Protein AF-A0A0W4ZAH6-F1 (afdb_monomer_lite)

Radius of gyration: 25.38 Å; chains: 1; bounding box: 55×42×72 Å

pLDDT: mean 79.63, std 16.75, range [23.64, 95.44]

Secondary structure (DSSP, 8-state):
-------------S------HHHHHHHHHGGGGGSHHHHHHHHHHHHHHHHHHHTTTTS-HHHHHHH-S-HHHHHGGGTTHHHHHHHHHHHHHHHHHHHHTT--HHHHHHHHHHHHHHTTSS-HHHHHHHHHHHHHHHHHHHHHHHHHHHHHHHGGGGTTT-HHHHHHHHHHHHTTT-HHHHHHHH-HHHHHHHHHHHHHHHHHHHHHHHHT--GGGHHHHHHHHHHHGGGSTT-THHHHHHHHHTTT-----TTTT--TTSPPPPHHHHTTHHHHHHHHHHTT---S---SSS---TTT-HHHHHHHHHHHT---S-HHHHHHHHHHGGGGGTTS--

Organism: Pneumocystis carinii (strain B80) (NCBI:txid1408658)

InterPro domains:
  IPR003330 Major surface glycoprotein MSG [PF02349] (103-175)
  IPR003330 Major surface glycoprotein MSG [PF02349] (214-334)

Structure (mmCIF, N/CA/C/O backbone):
data_AF-A0A0W4ZAH6-F1
#
_entry.id   AF-A0A0W4ZAH6-F1
#
loop_
_atom_site.group_PDB
_atom_site.id
_atom_site.type_symbol
_atom_site.label_atom_id
_atom_site.label_alt_id
_atom_site.label_comp_id
_atom_site.label_asym_id
_atom_site.label_entity_id
_atom_site.label_seq_id
_atom_site.pdbx_PDB_ins_code
_atom_site.Cartn_x
_atom_site.Cartn_y
_atom_site.Cartn_z
_atom_site.occupancy
_atom_site.B_iso_or_equiv
_atom_site.auth_seq_id
_atom_site.auth_comp_id
_atom_site.auth_asym_id
_atom_site.auth_atom_id
_atom_site.pdbx_PDB_model_num
ATOM 1 N N . MET A 1 1 ? -14.542 -14.928 9.680 1.00 29.22 1 MET A N 1
ATOM 2 C CA . MET A 1 1 ? -13.560 -14.840 10.783 1.00 29.22 1 MET A CA 1
ATOM 3 C C . MET A 1 1 ? -12.169 -14.980 10.184 1.00 29.22 1 MET A C 1
ATOM 5 O O . MET A 1 1 ? -11.735 -16.092 9.907 1.00 29.22 1 MET A O 1
ATOM 9 N N . ALA A 1 2 ? -11.531 -13.854 9.865 1.00 27.91 2 ALA A N 1
ATOM 10 C CA . ALA A 1 2 ? -10.177 -13.834 9.324 1.00 27.91 2 ALA A CA 1
ATOM 11 C C . ALA A 1 2 ? -9.187 -14.110 10.466 1.00 27.91 2 ALA A C 1
ATOM 13 O O . ALA A 1 2 ? -9.226 -13.439 11.494 1.00 27.91 2 ALA A O 1
ATOM 14 N N . ARG A 1 3 ? -8.342 -15.135 10.319 1.00 23.64 3 ARG A N 1
ATOM 15 C CA . ARG A 1 3 ? -7.256 -15.414 11.267 1.00 23.64 3 ARG A CA 1
ATOM 16 C C . ARG A 1 3 ? -6.177 -14.337 11.103 1.00 23.64 3 ARG A C 1
ATOM 18 O O . ARG A 1 3 ? -5.647 -14.228 9.998 1.00 23.64 3 ARG A O 1
ATOM 25 N N . PRO A 1 4 ? -5.795 -13.592 12.152 1.00 31.53 4 PRO A N 1
ATOM 26 C CA . PRO A 1 4 ? -4.637 -12.718 12.071 1.00 31.53 4 PRO A CA 1
ATOM 27 C C . PRO A 1 4 ? -3.375 -13.589 12.004 1.00 31.53 4 PRO A C 1
ATOM 29 O O . PRO A 1 4 ? -3.070 -14.365 12.912 1.00 31.53 4 PRO A O 1
ATOM 32 N N . VAL A 1 5 ? -2.665 -13.507 10.881 1.00 27.81 5 VAL A N 1
ATOM 33 C CA . VAL A 1 5 ? -1.381 -14.181 10.674 1.00 27.81 5 VAL A CA 1
ATOM 34 C C . VAL A 1 5 ? -0.330 -13.469 11.528 1.00 27.81 5 VAL A C 1
ATOM 36 O O . VAL A 1 5 ? -0.070 -12.283 11.334 1.00 27.81 5 VAL A O 1
ATOM 39 N N . LYS A 1 6 ? 0.286 -14.188 12.478 1.00 30.53 6 LYS A N 1
ATOM 40 C CA . LYS A 1 6 ? 1.447 -13.711 13.251 1.00 30.53 6 LYS A CA 1
ATOM 41 C C . LYS A 1 6 ? 2.581 -13.345 12.282 1.00 30.53 6 LYS A C 1
ATOM 43 O O . LYS A 1 6 ? 3.250 -14.232 11.760 1.00 30.53 6 LYS A O 1
ATOM 48 N N . ARG A 1 7 ? 2.828 -12.050 12.077 1.00 32.66 7 ARG A N 1
ATOM 49 C CA . ARG A 1 7 ? 4.065 -11.535 11.473 1.00 32.66 7 ARG A CA 1
ATOM 50 C C . ARG A 1 7 ? 4.945 -10.978 12.588 1.00 32.66 7 ARG A C 1
ATOM 52 O O . ARG A 1 7 ? 4.535 -10.077 13.313 1.00 32.66 7 ARG A O 1
ATOM 59 N N . GLN A 1 8 ? 6.130 -11.562 12.762 1.00 26.47 8 GLN A N 1
ATOM 60 C CA . GLN A 1 8 ? 7.136 -11.076 13.707 1.00 26.47 8 GLN A CA 1
ATOM 61 C C . GLN A 1 8 ? 7.542 -9.645 13.338 1.00 26.47 8 GLN A C 1
ATOM 63 O O . GLN A 1 8 ? 8.015 -9.390 12.233 1.00 26.47 8 GLN A O 1
ATOM 68 N N . ALA A 1 9 ? 7.368 -8.720 14.280 1.00 30.14 9 ALA A N 1
ATOM 69 C CA . ALA A 1 9 ? 7.901 -7.373 14.186 1.00 30.14 9 ALA A CA 1
ATOM 70 C C . ALA A 1 9 ? 9.428 -7.421 14.357 1.00 30.14 9 ALA A C 1
ATOM 72 O O . ALA A 1 9 ? 9.926 -7.725 15.440 1.00 30.14 9 ALA A O 1
ATOM 73 N N . GLN A 1 10 ? 10.178 -7.117 13.297 1.00 28.94 10 GLN A N 1
ATOM 74 C CA . GLN A 1 10 ? 11.559 -6.655 13.430 1.00 28.94 10 GLN A CA 1
ATOM 75 C C . GLN A 1 10 ? 11.540 -5.128 13.477 1.00 28.94 10 GLN A C 1
ATOM 77 O O . GLN A 1 10 ? 10.994 -4.473 12.592 1.00 28.94 10 GLN A O 1
ATOM 82 N N . GLY A 1 11 ? 12.073 -4.588 14.572 1.00 34.16 11 GLY A N 1
ATOM 83 C CA . GLY A 1 11 ? 12.015 -3.173 14.904 1.00 34.16 11 GLY A CA 1
ATOM 84 C C . GLY A 1 11 ? 12.824 -2.279 13.967 1.00 34.16 11 GLY A C 1
ATOM 85 O O . GLY A 1 11 ? 13.942 -2.600 13.571 1.00 34.16 11 GLY A O 1
ATOM 86 N N . ALA A 1 12 ? 12.266 -1.101 13.712 1.00 28.19 12 ALA A N 1
ATOM 87 C CA . ALA A 1 12 ? 12.995 0.110 13.380 1.00 28.19 12 ALA A CA 1
ATOM 88 C C . ALA A 1 12 ? 12.290 1.259 14.111 1.00 28.19 12 ALA A C 1
ATOM 90 O O . ALA A 1 12 ? 11.087 1.453 13.959 1.00 28.19 12 ALA A O 1
ATOM 91 N N . GLY A 1 13 ? 13.033 1.941 14.981 1.00 31.58 13 GLY A N 1
ATOM 92 C CA . GLY A 1 13 ? 12.536 3.035 15.804 1.00 31.58 13 GLY A CA 1
ATOM 93 C C . GLY A 1 13 ? 12.169 4.260 14.970 1.00 31.58 13 GLY A C 1
ATOM 94 O O . GLY A 1 13 ? 13.020 4.856 14.318 1.00 31.58 13 GLY A O 1
ATOM 95 N N . GLY A 1 14 ? 10.903 4.633 15.066 1.00 25.45 14 GLY A N 1
ATOM 96 C CA . GLY A 1 14 ? 10.307 5.929 14.765 1.00 25.45 14 GLY A CA 1
ATOM 97 C C . GLY A 1 14 ? 9.015 5.947 15.577 1.00 25.45 14 GLY A C 1
ATOM 98 O O . GLY A 1 14 ? 8.317 4.938 15.572 1.00 25.45 14 GLY A O 1
ATOM 99 N N . ALA A 1 15 ? 8.791 6.988 16.382 1.00 33.91 15 ALA A N 1
ATOM 100 C CA . ALA A 1 15 ? 7.777 7.039 17.439 1.00 33.91 15 ALA A CA 1
ATOM 101 C C . ALA A 1 15 ? 6.441 6.396 17.020 1.00 33.91 15 ALA A C 1
ATOM 103 O O . ALA A 1 15 ? 5.678 6.973 16.248 1.00 33.91 15 ALA A O 1
ATOM 104 N N . ALA A 1 16 ? 6.176 5.184 17.517 1.00 38.09 16 ALA A N 1
ATOM 105 C CA . ALA A 1 16 ? 4.846 4.611 17.448 1.00 38.09 16 ALA A CA 1
ATOM 106 C C . ALA A 1 16 ? 3.961 5.488 18.336 1.00 38.09 16 ALA A C 1
ATOM 108 O O . ALA A 1 16 ? 4.265 5.642 19.520 1.00 38.09 16 ALA A O 1
ATOM 109 N N . ASP A 1 17 ? 2.902 6.075 17.779 1.00 51.34 17 ASP A N 1
ATOM 110 C CA . ASP A 1 17 ? 1.774 6.496 18.609 1.00 51.34 17 ASP A CA 1
ATOM 111 C C . ASP A 1 17 ? 1.308 5.243 19.344 1.00 51.34 17 ASP A C 1
ATOM 113 O O . ASP A 1 17 ? 0.772 4.311 18.742 1.00 51.34 17 ASP A O 1
ATOM 117 N N . ASP A 1 18 ? 1.638 5.171 20.626 1.00 67.75 18 ASP A N 1
ATOM 118 C CA . ASP A 1 18 ? 1.451 3.983 21.439 1.00 67.75 18 ASP A CA 1
ATOM 119 C C . ASP A 1 18 ? -0.043 3.629 21.471 1.00 67.75 18 ASP A C 1
ATOM 121 O O . ASP A 1 18 ? -0.881 4.470 21.801 1.00 67.75 18 ASP A O 1
ATOM 125 N N . ILE A 1 19 ? -0.404 2.386 21.132 1.00 80.38 19 ILE A N 1
ATOM 126 C CA . ILE A 1 19 ? -1.786 1.910 21.277 1.00 80.38 19 ILE A CA 1
ATOM 127 C C . ILE A 1 19 ? -2.182 2.052 22.755 1.00 80.38 19 ILE A C 1
ATOM 129 O O . ILE A 1 19 ? -1.641 1.341 23.615 1.00 80.38 19 ILE A O 1
ATOM 133 N N . LYS A 1 20 ? -3.106 2.974 23.037 1.00 87.75 20 LYS A N 1
ATOM 134 C CA . LYS A 1 20 ? -3.614 3.293 24.374 1.00 87.75 20 LYS A CA 1
ATOM 135 C C . LYS A 1 20 ? -4.618 2.246 24.868 1.00 87.75 20 LYS A C 1
ATOM 137 O O . LYS A 1 20 ? -5.143 1.454 24.083 1.00 87.75 20 LYS A O 1
ATOM 142 N N . GLU A 1 21 ? -4.887 2.238 26.176 1.00 89.50 21 GLU A N 1
ATOM 143 C CA . GLU A 1 21 ? -5.895 1.342 26.768 1.00 89.50 21 GLU A CA 1
ATOM 144 C C . GLU A 1 21 ? -7.286 1.638 26.187 1.00 89.50 21 GLU A C 1
ATOM 146 O O . GLU A 1 21 ? -8.038 0.720 25.866 1.00 89.50 21 GLU A O 1
ATOM 151 N N . GLU A 1 22 ? -7.580 2.917 25.964 1.00 90.50 22 GLU A N 1
ATOM 152 C CA . GLU A 1 22 ? -8.827 3.425 25.399 1.00 90.50 22 GLU A CA 1
ATOM 153 C C . GLU A 1 22 ? -9.111 2.870 23.999 1.00 90.50 22 GLU A C 1
ATOM 155 O O . GLU A 1 22 ? -10.248 2.504 23.719 1.00 90.50 22 GLU A O 1
ATOM 160 N N . HIS A 1 23 ? -8.091 2.729 23.143 1.00 91.81 23 HIS A N 1
ATOM 161 C CA . HIS A 1 23 ? -8.261 2.148 21.806 1.00 91.81 23 HIS A CA 1
ATOM 162 C C . HIS A 1 23 ? -8.657 0.670 21.878 1.00 91.81 23 HIS A C 1
ATOM 164 O O . HIS A 1 23 ? -9.510 0.204 21.130 1.00 91.81 23 HIS A O 1
ATOM 170 N N . LEU A 1 24 ? -8.044 -0.082 22.796 1.00 91.94 24 LEU A N 1
ATOM 171 C CA . LEU A 1 24 ? -8.379 -1.491 22.994 1.00 91.94 24 LEU A CA 1
ATOM 172 C C . LEU A 1 24 ? -9.780 -1.646 23.588 1.00 91.94 24 LEU A C 1
ATOM 174 O O . LEU A 1 24 ? -10.510 -2.554 23.200 1.00 91.94 24 LEU A O 1
ATOM 178 N N . LEU A 1 25 ? -10.159 -0.765 24.516 1.00 93.06 25 LEU A N 1
ATOM 179 C CA . LEU A 1 25 ? -11.507 -0.740 25.071 1.00 93.06 25 LEU A CA 1
ATOM 180 C C . LEU A 1 25 ? -12.536 -0.414 23.986 1.00 93.06 25 LEU A C 1
ATOM 182 O O . LEU A 1 25 ? -13.484 -1.180 23.847 1.00 93.06 25 LEU A O 1
ATOM 186 N N . ALA A 1 26 ? -12.320 0.629 23.178 1.00 93.62 26 ALA A N 1
ATOM 187 C CA . ALA A 1 26 ? -13.181 0.975 22.044 1.00 93.62 26 ALA A CA 1
ATOM 188 C C . ALA A 1 26 ? -13.347 -0.201 21.070 1.0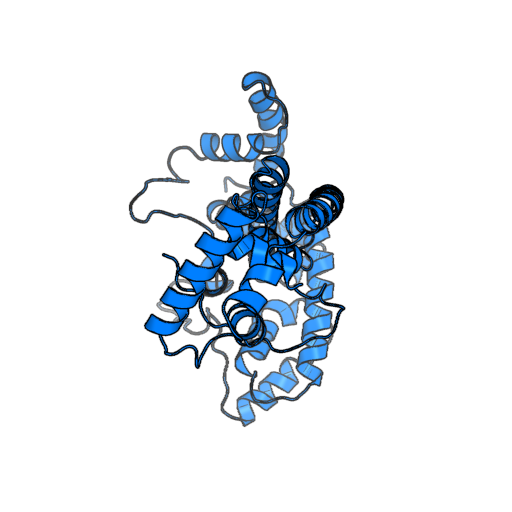0 93.62 26 ALA A C 1
ATOM 190 O O . ALA A 1 26 ? -14.466 -0.527 20.689 1.00 93.62 26 ALA A O 1
ATOM 191 N N . PHE A 1 27 ? -12.264 -0.915 20.759 1.00 93.75 27 PHE A N 1
ATOM 192 C CA . PHE A 1 27 ? -12.318 -2.106 19.912 1.00 93.75 27 PHE A CA 1
ATOM 193 C C . PHE A 1 27 ? -13.164 -3.244 20.510 1.00 93.75 27 PHE A C 1
ATOM 195 O O . PHE A 1 27 ? -13.904 -3.921 19.796 1.00 93.75 27 PHE A O 1
ATOM 202 N N . ILE A 1 28 ? -13.056 -3.472 21.823 1.00 92.69 28 ILE A N 1
ATOM 203 C CA . ILE A 1 28 ? -13.762 -4.558 22.519 1.00 92.69 28 ILE A CA 1
ATOM 204 C C . ILE A 1 28 ? -15.248 -4.243 22.670 1.00 92.69 28 ILE A C 1
ATOM 206 O O . ILE A 1 28 ? -16.084 -5.092 22.365 1.00 92.69 28 ILE A O 1
ATOM 210 N N . VAL A 1 29 ? -15.578 -3.049 23.175 1.00 94.81 29 VAL A N 1
ATOM 211 C CA . VAL A 1 29 ? -16.966 -2.686 23.493 1.00 94.81 29 VAL A CA 1
ATOM 212 C C . VAL A 1 29 ? -17.688 -2.006 22.331 1.00 94.81 29 VAL A C 1
ATOM 214 O O . VAL A 1 29 ? -18.906 -1.857 22.398 1.00 94.81 29 VAL A O 1
ATOM 217 N N . LYS A 1 30 ? -16.976 -1.651 21.253 1.00 93.81 30 LYS A N 1
ATOM 218 C CA . LYS A 1 30 ? -17.531 -1.094 20.010 1.00 93.81 30 LYS A CA 1
ATOM 219 C C . LYS A 1 30 ? -18.417 0.114 20.297 1.00 93.81 30 LYS A C 1
ATOM 221 O O . LYS A 1 30 ? -18.052 0.921 21.140 1.00 93.81 30 LYS A O 1
ATOM 226 N N . ASP A 1 31 ? -19.597 0.198 19.685 1.00 91.81 31 ASP A N 1
ATOM 227 C CA . ASP A 1 31 ? -20.643 1.203 19.916 1.00 91.81 31 ASP A CA 1
ATOM 228 C C . ASP A 1 31 ? -21.161 1.281 21.371 1.00 91.81 31 ASP A C 1
ATOM 230 O O . ASP A 1 31 ? -21.817 2.254 21.745 1.00 91.81 31 ASP A O 1
ATOM 234 N N . LYS A 1 32 ? -20.860 0.298 22.234 1.00 95.19 32 LYS A N 1
ATOM 235 C CA . LYS A 1 32 ? -21.313 0.267 23.640 1.00 95.19 32 LYS A CA 1
ATOM 236 C C . LYS A 1 32 ? -20.455 1.086 24.599 1.00 95.19 32 LYS A C 1
ATOM 238 O O . LYS A 1 32 ? -20.835 1.232 25.760 1.00 95.19 32 LYS A O 1
ATOM 243 N N . TYR A 1 33 ? -19.336 1.655 24.149 1.00 91.88 33 TYR A N 1
ATOM 244 C CA . TYR A 1 33 ? -18.473 2.520 24.972 1.00 91.88 33 TYR A CA 1
ATOM 245 C C . TYR A 1 33 ? -19.204 3.748 25.550 1.00 91.88 33 TYR A C 1
ATOM 247 O O . TYR A 1 33 ? -18.829 4.249 26.612 1.00 91.88 33 TYR A O 1
ATOM 255 N N . SER A 1 34 ? -20.253 4.221 24.868 1.00 90.06 34 SER A N 1
ATOM 256 C CA . SER A 1 34 ? -21.021 5.413 25.240 1.00 90.06 34 SER A CA 1
ATOM 257 C C . SER A 1 34 ? -21.953 5.191 26.440 1.00 90.06 34 SER A C 1
ATOM 259 O O . SER A 1 34 ? -22.380 6.159 27.077 1.00 90.06 34 SER A O 1
ATOM 261 N N . ASN A 1 35 ? -22.237 3.931 26.790 1.00 94.44 35 ASN A N 1
ATOM 262 C CA . ASN A 1 35 ? -23.049 3.544 27.938 1.00 94.44 35 ASN A CA 1
ATOM 263 C C . ASN A 1 35 ? -22.223 2.709 28.922 1.00 94.44 35 ASN A C 1
ATOM 265 O O . ASN A 1 35 ? -21.846 1.575 28.641 1.00 94.44 35 ASN A O 1
ATOM 269 N N . GLU A 1 36 ? -21.999 3.244 30.122 1.00 93.88 36 GLU A N 1
ATOM 270 C CA . GLU A 1 36 ? -21.145 2.607 31.128 1.00 93.88 36 GLU A CA 1
ATOM 271 C C . GLU A 1 36 ? -21.616 1.194 31.520 1.00 93.88 36 GLU A C 1
ATOM 273 O O . GLU A 1 36 ? -20.789 0.304 31.711 1.00 93.88 36 GLU A O 1
ATOM 278 N N . GLN A 1 37 ? -22.927 0.954 31.617 1.00 94.69 37 GLN A N 1
ATOM 279 C CA . GLN A 1 37 ? -23.450 -0.370 31.956 1.00 94.69 37 GLN A CA 1
ATOM 280 C C . GLN A 1 37 ? -23.242 -1.365 30.806 1.00 94.69 37 GLN A C 1
ATOM 282 O O . GLN A 1 37 ? -22.779 -2.479 31.042 1.00 94.69 37 GLN A O 1
ATOM 287 N N . GLN A 1 38 ? -23.524 -0.958 29.566 1.00 95.19 38 GLN A N 1
ATOM 288 C CA . GLN A 1 38 ? -23.316 -1.818 28.397 1.00 95.19 38 GLN A CA 1
ATOM 289 C C . GLN A 1 38 ? -21.827 -2.104 28.168 1.00 95.19 38 GLN A C 1
ATOM 291 O O . GLN A 1 38 ? -21.465 -3.243 27.888 1.00 95.19 38 GLN A O 1
ATOM 296 N N . CYS A 1 39 ? -20.957 -1.112 28.379 1.00 95.44 39 CYS A N 1
ATOM 297 C CA . CYS A 1 39 ? -19.508 -1.296 28.379 1.00 95.44 39 CYS A CA 1
ATOM 298 C C . CYS A 1 39 ? -19.077 -2.384 29.374 1.00 95.44 39 CYS A C 1
ATOM 300 O O . CYS A 1 39 ? -18.329 -3.290 29.006 1.00 95.44 39 CYS A O 1
ATOM 302 N N . LYS A 1 40 ? -19.578 -2.345 30.619 1.00 94.81 40 LYS A N 1
ATOM 303 C CA . LYS A 1 40 ? -19.253 -3.352 31.647 1.00 94.81 40 LYS A CA 1
ATOM 304 C C . LYS A 1 40 ? -19.711 -4.748 31.238 1.00 94.81 40 LYS A C 1
ATOM 306 O O . LYS A 1 40 ? -18.966 -5.713 31.408 1.00 94.81 40 LYS A O 1
ATOM 311 N N . GLU A 1 41 ? -20.921 -4.856 30.696 1.00 95.19 41 GLU A N 1
ATOM 312 C CA . GLU A 1 41 ? -21.486 -6.124 30.230 1.00 95.19 41 GLU A CA 1
ATOM 313 C C . GLU A 1 41 ? -20.673 -6.722 29.070 1.00 95.19 41 GLU A C 1
ATOM 315 O O . GLU A 1 41 ? -20.316 -7.900 29.129 1.00 95.19 41 GLU A O 1
ATOM 320 N N . GLU A 1 42 ? -20.319 -5.928 28.055 1.00 95.06 42 GLU A N 1
ATOM 321 C CA . GLU A 1 42 ? -19.519 -6.392 26.912 1.00 95.06 42 GLU A CA 1
ATOM 322 C C . GLU A 1 42 ? -18.074 -6.725 27.300 1.00 95.06 42 GLU A C 1
ATOM 324 O O . GLU A 1 42 ? -17.564 -7.790 26.947 1.00 95.06 42 GLU A O 1
ATOM 329 N N . LEU A 1 43 ? -17.427 -5.885 28.114 1.00 94.44 43 LEU A N 1
ATOM 330 C CA . LEU A 1 43 ? -16.073 -6.156 28.597 1.00 94.44 43 LEU A CA 1
ATOM 331 C C . LEU A 1 43 ? -16.027 -7.434 29.450 1.00 94.44 43 LEU A C 1
ATOM 333 O O . LEU A 1 43 ? -15.082 -8.220 29.351 1.00 94.44 43 LEU A O 1
ATOM 337 N N . LYS A 1 44 ? -17.064 -7.693 30.257 1.00 93.38 44 LYS A N 1
ATOM 338 C CA . LYS A 1 44 ? -17.194 -8.947 31.010 1.00 93.38 44 LYS A CA 1
ATOM 339 C C . LYS A 1 44 ? -17.305 -10.156 30.082 1.00 93.38 44 LYS A C 1
ATOM 341 O O . LYS A 1 44 ? -16.548 -11.110 30.272 1.00 93.38 44 LYS A O 1
ATOM 346 N N . LYS A 1 45 ? -18.194 -10.113 29.081 1.00 93.44 45 LYS A N 1
ATOM 347 C CA . LYS A 1 45 ? -18.354 -11.196 28.091 1.00 93.44 45 LYS A CA 1
ATOM 348 C C . LYS A 1 45 ? -17.036 -11.489 27.379 1.00 93.44 45 LYS A C 1
ATOM 350 O O . LYS A 1 45 ? -16.600 -12.639 27.366 1.00 93.44 45 LYS A O 1
ATOM 355 N N . TYR A 1 46 ? -16.363 -10.449 26.888 1.00 92.38 46 TYR A N 1
ATOM 356 C CA . TYR A 1 46 ? -15.064 -10.569 26.230 1.00 92.38 46 TYR A CA 1
ATOM 357 C C . TYR A 1 46 ? -14.036 -11.283 27.120 1.00 92.38 46 TYR A C 1
ATOM 359 O O . TYR A 1 46 ? -13.387 -12.242 26.700 1.00 92.38 46 TYR A O 1
ATOM 367 N N . CYS A 1 47 ? -13.922 -10.877 28.386 1.00 90.12 47 CYS A N 1
ATOM 368 C CA . CYS A 1 47 ? -12.987 -11.496 29.322 1.00 90.12 47 CYS A CA 1
ATOM 369 C C . CYS A 1 47 ? -13.337 -12.951 29.676 1.00 90.12 47 CYS A C 1
ATOM 371 O O . CYS A 1 47 ? -12.437 -13.759 29.918 1.00 90.12 47 CYS A O 1
ATOM 373 N N . GLU A 1 48 ? -14.620 -13.314 29.723 1.00 89.44 48 GLU A N 1
ATOM 374 C CA . GLU A 1 48 ? -15.057 -14.700 29.929 1.00 89.44 48 GLU A CA 1
ATOM 375 C C . GLU A 1 48 ? -14.750 -15.588 28.718 1.00 89.44 48 GLU A C 1
ATOM 377 O O . GLU A 1 48 ? -14.299 -16.722 28.888 1.00 89.44 48 GLU A O 1
ATOM 382 N N . GLU A 1 49 ? -14.954 -15.084 27.500 1.00 88.38 49 GLU A N 1
ATOM 383 C CA . GLU A 1 49 ? -14.590 -15.783 26.263 1.00 88.38 49 GLU A CA 1
ATOM 384 C C . GLU A 1 49 ? -13.078 -15.986 26.156 1.00 88.38 49 GLU A C 1
ATOM 386 O O . GLU A 1 49 ? -12.617 -17.094 25.878 1.00 88.38 49 GLU A O 1
ATOM 391 N N . LEU A 1 50 ? -12.298 -14.955 26.486 1.00 85.56 50 LEU A N 1
ATOM 392 C CA . LEU A 1 50 ? -10.840 -15.019 26.481 1.00 85.56 50 LEU A CA 1
ATOM 393 C C . LEU A 1 50 ? -10.303 -16.096 27.439 1.00 85.56 50 LEU A C 1
ATOM 395 O O . LEU A 1 50 ? -9.382 -16.839 27.095 1.00 85.56 50 LEU A O 1
ATOM 399 N N . LYS A 1 51 ? -10.915 -16.234 28.623 1.00 82.31 51 LYS A N 1
ATOM 400 C CA . LYS A 1 51 ? -10.580 -17.297 29.588 1.00 82.31 51 LYS A CA 1
ATOM 401 C C . LYS A 1 51 ? -10.884 -18.698 29.048 1.00 82.31 51 LYS A C 1
ATOM 403 O O . LYS A 1 51 ? -10.145 -19.627 29.363 1.00 82.31 51 LYS A O 1
ATOM 408 N N . LYS A 1 52 ? -11.942 -18.864 28.244 1.00 83.19 52 LYS A N 1
ATOM 409 C CA . LYS A 1 52 ? -12.335 -20.165 27.666 1.00 83.19 52 LYS A CA 1
ATOM 410 C C . LYS A 1 52 ? -11.402 -20.629 26.547 1.00 83.19 52 LYS A C 1
ATOM 412 O O . LYS A 1 52 ? -11.234 -21.833 26.387 1.00 83.19 52 LYS A O 1
ATOM 417 N N . ILE A 1 53 ? -10.835 -19.703 25.771 1.00 76.12 53 ILE A N 1
ATOM 418 C CA . ILE A 1 53 ? -10.043 -20.034 24.575 1.00 76.12 53 ILE A CA 1
ATOM 419 C C . ILE A 1 53 ? -8.646 -20.560 24.931 1.00 76.12 53 ILE A C 1
ATOM 421 O O . ILE A 1 53 ? -8.162 -21.447 24.237 1.00 76.12 53 ILE A O 1
ATOM 425 N N . ASP A 1 54 ? -8.010 -20.060 25.997 1.00 60.62 54 ASP A N 1
ATOM 426 C CA . ASP A 1 54 ? -6.628 -20.462 26.323 1.00 60.62 54 ASP A CA 1
ATOM 427 C C . ASP A 1 54 ? -6.248 -20.293 27.808 1.00 60.62 54 ASP A C 1
ATOM 429 O O . ASP A 1 54 ? -5.093 -20.062 28.148 1.00 60.62 54 ASP A O 1
ATOM 433 N N . GLY A 1 55 ? -7.216 -20.232 28.732 1.00 61.22 55 GLY A N 1
ATOM 434 C CA . GLY A 1 55 ? -6.933 -19.839 30.125 1.00 61.22 55 GLY A CA 1
ATOM 435 C C . GLY A 1 55 ? -6.336 -18.425 30.273 1.00 61.22 55 GLY A C 1
ATOM 436 O O . GLY A 1 55 ? -5.994 -18.014 31.381 1.00 61.22 55 GLY A O 1
ATOM 437 N N . GLY A 1 56 ? -6.228 -17.673 29.168 1.00 59.44 56 GLY A N 1
ATOM 438 C CA . GLY A 1 56 ? -5.611 -16.355 29.068 1.00 59.44 56 GLY A CA 1
ATOM 439 C C . GLY A 1 56 ? -4.089 -16.341 28.862 1.00 59.44 56 GLY A C 1
ATOM 440 O O . GLY A 1 56 ? -3.530 -15.249 28.915 1.00 59.44 56 GLY A O 1
ATOM 441 N N . SER A 1 57 ? -3.397 -17.470 28.643 1.00 58.12 57 SER A N 1
ATOM 442 C CA . SER A 1 57 ? -1.920 -17.517 28.650 1.00 58.12 57 SER A CA 1
ATOM 443 C C . SER A 1 57 ? -1.231 -16.867 27.445 1.00 58.12 57 SER A C 1
ATOM 445 O O . SER A 1 57 ? -0.277 -16.115 27.662 1.00 58.12 57 SER A O 1
ATOM 447 N N . ASP A 1 58 ? -1.728 -17.046 26.217 1.00 66.50 58 ASP A N 1
ATOM 448 C CA . ASP A 1 58 ? -1.059 -16.547 24.996 1.00 66.50 58 ASP A CA 1
ATOM 449 C C . ASP A 1 58 ? -1.535 -15.164 24.506 1.00 66.50 58 ASP A C 1
ATOM 451 O O . ASP A 1 58 ? -1.284 -14.757 23.367 1.00 66.50 58 ASP A O 1
ATOM 455 N N . VAL A 1 59 ? -2.213 -14.401 25.366 1.00 69.38 59 VAL A N 1
ATOM 456 C CA . VAL A 1 59 ? -2.755 -13.077 25.021 1.00 69.38 59 VAL A CA 1
ATOM 457 C C . VAL A 1 59 ? -1.754 -11.961 25.353 1.00 69.38 59 VAL A C 1
ATOM 459 O O . VAL A 1 59 ? -1.013 -12.052 26.332 1.00 69.38 59 VAL A O 1
ATOM 462 N N . ASN A 1 60 ? -1.752 -10.890 24.550 1.00 77.62 60 ASN A N 1
ATOM 463 C CA . ASN A 1 60 ? -0.984 -9.662 24.793 1.00 77.62 60 ASN A CA 1
ATOM 464 C C . ASN A 1 60 ? -1.220 -9.117 26.218 1.00 77.62 60 ASN A C 1
ATOM 466 O O . ASN A 1 60 ? -2.363 -9.044 26.673 1.00 77.62 60 ASN A O 1
ATOM 470 N N . ASP A 1 61 ? -0.152 -8.687 26.894 1.00 80.88 61 ASP A N 1
ATOM 471 C CA . ASP A 1 61 ? -0.193 -8.198 28.278 1.00 80.88 61 ASP A CA 1
ATOM 472 C C . ASP A 1 61 ? -1.130 -6.999 28.479 1.00 80.88 61 ASP A C 1
ATOM 474 O O . ASP A 1 61 ? -1.788 -6.916 29.516 1.00 80.88 61 ASP A O 1
ATOM 478 N N . LYS A 1 62 ? -1.280 -6.116 27.477 1.00 82.44 62 LYS A N 1
ATOM 479 C CA . LYS A 1 62 ? -2.259 -5.015 27.525 1.00 82.44 62 LYS A CA 1
ATOM 480 C C . LYS A 1 62 ? -3.692 -5.563 27.621 1.00 82.44 62 LYS A C 1
ATOM 482 O O . LYS A 1 62 ? -4.466 -5.118 28.462 1.00 82.44 62 LYS A O 1
ATOM 487 N N . VAL A 1 63 ? -4.026 -6.595 26.840 1.00 82.50 63 VAL A N 1
ATOM 488 C CA . VAL A 1 63 ? -5.350 -7.250 26.861 1.00 82.50 63 VAL A CA 1
ATOM 489 C C . VAL A 1 63 ? -5.549 -8.073 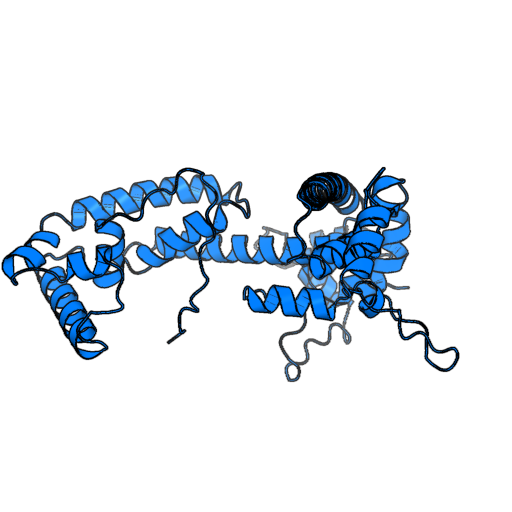28.137 1.00 82.50 63 VAL A C 1
ATOM 491 O O . VAL A 1 63 ? -6.628 -8.042 28.727 1.00 82.50 63 VAL A O 1
ATOM 494 N N . LYS A 1 64 ? -4.508 -8.756 28.632 1.00 80.31 64 LYS A N 1
ATOM 495 C CA . LYS A 1 64 ? -4.556 -9.406 29.954 1.00 80.31 64 LYS A CA 1
ATOM 496 C C . LYS A 1 64 ? -4.830 -8.392 31.061 1.00 80.31 64 LYS A C 1
ATOM 498 O O . LYS A 1 64 ? -5.628 -8.668 31.950 1.00 80.31 64 LYS A O 1
ATOM 503 N N . GLY A 1 65 ? -4.218 -7.211 30.981 1.00 83.12 65 GLY A N 1
ATOM 504 C CA . GLY A 1 65 ? -4.448 -6.099 31.900 1.00 83.12 65 GLY A CA 1
ATOM 505 C C . GLY A 1 65 ? -5.892 -5.592 31.896 1.00 83.12 65 GLY A C 1
ATOM 506 O O . GLY A 1 65 ? -6.395 -5.201 32.946 1.00 83.12 65 GLY A O 1
ATOM 507 N N . LEU A 1 66 ? -6.596 -5.633 30.757 1.00 87.50 66 LEU A N 1
ATOM 508 C CA . LEU A 1 66 ? -8.032 -5.308 30.659 1.00 87.50 66 LEU A CA 1
ATOM 509 C C . LEU A 1 66 ? -8.914 -6.269 31.458 1.00 87.50 66 LEU A C 1
ATOM 511 O O . LEU A 1 66 ? -9.843 -5.832 32.131 1.00 87.50 66 LEU A O 1
ATOM 515 N N . CYS A 1 67 ? -8.581 -7.557 31.421 1.00 85.69 67 CYS A N 1
ATOM 516 C CA . CYS A 1 67 ? -9.333 -8.616 32.092 1.00 85.69 67 CYS A CA 1
ATOM 517 C C . CYS A 1 67 ? -8.784 -9.008 33.474 1.00 85.69 67 CYS A C 1
ATOM 519 O O . CYS A 1 67 ? -9.305 -9.936 34.099 1.00 85.69 67 CYS A O 1
ATOM 521 N N . GLY A 1 68 ? -7.718 -8.349 33.932 1.00 74.69 68 GLY A N 1
ATOM 522 C CA . GLY A 1 68 ? -7.035 -8.639 35.187 1.00 74.69 68 GLY A CA 1
ATOM 523 C C . GLY A 1 68 ? -7.678 -7.948 36.392 1.00 74.69 68 GLY A C 1
ATOM 524 O O . GLY A 1 68 ? -8.071 -6.786 36.324 1.00 74.69 68 GLY A O 1
ATOM 525 N N . GLY A 1 69 ? -7.721 -8.651 37.526 1.00 75.38 69 GLY A N 1
ATOM 526 C CA . GLY A 1 69 ? -8.309 -8.165 38.780 1.00 75.38 69 GLY A CA 1
ATOM 527 C C . GLY A 1 69 ? -9.756 -8.616 39.003 1.00 75.38 69 GLY A C 1
ATOM 528 O O . GLY A 1 69 ? -10.292 -9.426 38.248 1.00 75.38 69 GLY A O 1
ATOM 529 N N . ASP A 1 70 ? -10.368 -8.112 40.076 1.00 81.81 70 ASP A N 1
ATOM 530 C CA . ASP A 1 70 ? -11.767 -8.395 40.418 1.00 81.81 70 ASP A CA 1
ATOM 531 C C . ASP A 1 70 ? -12.734 -7.579 39.546 1.00 81.81 70 ASP A C 1
ATOM 533 O O . ASP A 1 70 ? -12.354 -6.544 38.991 1.00 81.81 70 ASP A O 1
ATOM 537 N N . ASP A 1 71 ? -14.006 -7.995 39.490 1.00 84.44 71 ASP A N 1
ATOM 538 C CA . ASP A 1 71 ? -15.061 -7.354 38.684 1.00 84.44 71 ASP A CA 1
ATOM 539 C C . ASP A 1 71 ? -15.093 -5.825 38.851 1.00 84.44 71 ASP A C 1
ATOM 541 O O . ASP A 1 71 ? -15.197 -5.100 37.868 1.00 84.44 71 ASP A O 1
ATOM 545 N N . LYS A 1 72 ? -14.892 -5.322 40.076 1.00 86.50 72 LYS A N 1
ATOM 546 C CA . LYS A 1 72 ? -14.864 -3.881 40.359 1.00 86.50 72 LYS A CA 1
ATOM 547 C C . LYS A 1 72 ? -13.766 -3.134 39.586 1.00 86.50 72 LYS A C 1
ATOM 549 O O . LYS A 1 72 ? -14.034 -2.072 39.040 1.00 86.50 72 LYS A O 1
ATOM 554 N N . LYS A 1 73 ? -12.549 -3.686 39.518 1.00 86.50 73 LYS A N 1
ATOM 555 C CA . LYS A 1 73 ? -11.415 -3.052 38.819 1.00 86.50 73 LYS A CA 1
ATOM 556 C C . LYS A 1 73 ? -11.598 -3.064 37.306 1.00 86.50 73 LYS A C 1
ATOM 558 O O . LYS A 1 73 ? -11.198 -2.119 36.637 1.00 86.50 73 LYS A O 1
ATOM 563 N N . ARG A 1 74 ? -12.195 -4.132 36.768 1.00 89.69 74 ARG A N 1
ATOM 564 C CA . ARG A 1 74 ? -12.571 -4.196 35.350 1.00 89.69 74 ARG A CA 1
ATOM 565 C C . ARG A 1 74 ? -13.623 -3.134 35.041 1.00 89.69 74 ARG A C 1
ATOM 567 O O . ARG A 1 74 ? -13.480 -2.390 34.080 1.00 89.69 74 ARG A O 1
ATOM 574 N N . ASP A 1 75 ? -14.654 -3.052 35.872 1.00 90.06 75 ASP A N 1
ATOM 575 C CA . ASP A 1 75 ? -15.786 -2.158 35.655 1.00 90.06 75 ASP A CA 1
ATOM 576 C C . ASP A 1 75 ? -15.393 -0.673 35.770 1.00 90.06 75 ASP A C 1
ATOM 578 O O . ASP A 1 75 ? -15.966 0.167 35.076 1.00 90.06 75 ASP A O 1
ATOM 582 N N . GLU A 1 76 ? -14.378 -0.348 36.580 1.00 92.12 76 GLU A N 1
ATOM 583 C CA . GLU A 1 76 ? -13.783 0.995 36.673 1.00 92.12 76 GLU A CA 1
ATOM 584 C C . GLU A 1 76 ? -13.191 1.490 35.337 1.00 92.12 76 GLU A C 1
ATOM 586 O O . GLU A 1 76 ? -13.117 2.700 35.132 1.00 92.12 76 GLU A O 1
ATOM 591 N N . LYS A 1 77 ? -12.842 0.596 34.397 1.00 91.69 77 LYS A N 1
ATOM 592 C CA . LYS A 1 77 ? -12.321 0.965 33.064 1.00 91.69 77 LYS A CA 1
ATOM 593 C C . LYS A 1 77 ? -13.372 1.586 32.148 1.00 91.69 77 LYS A C 1
ATOM 595 O O . LYS A 1 77 ? -13.027 2.329 31.235 1.00 91.69 77 LYS A O 1
ATOM 600 N N . CYS A 1 78 ? -14.648 1.304 32.403 1.00 93.75 78 CYS A N 1
ATOM 601 C CA . CYS A 1 78 ? -15.761 1.914 31.679 1.00 93.75 78 CYS A CA 1
ATOM 602 C C . CYS A 1 78 ? -16.089 3.326 32.191 1.00 93.75 78 CYS A C 1
ATOM 604 O O . CYS A 1 78 ? -16.754 4.096 31.496 1.00 93.75 78 CYS A O 1
ATOM 606 N N . THR A 1 79 ? -15.615 3.698 33.385 1.00 93.44 79 THR A N 1
ATOM 607 C CA . THR A 1 79 ? -15.875 5.013 33.978 1.00 93.44 79 THR A CA 1
ATOM 608 C C . THR A 1 79 ? -15.170 6.106 33.180 1.00 93.44 79 THR A C 1
ATOM 610 O O . THR A 1 79 ? -13.943 6.152 33.100 1.00 93.44 79 THR A O 1
ATOM 613 N N . GLY A 1 80 ? -15.948 7.016 32.590 1.00 91.81 80 GLY A N 1
ATOM 614 C CA . GLY A 1 80 ? -15.414 8.103 31.765 1.00 91.81 80 GLY A CA 1
ATOM 615 C C . GLY A 1 80 ? -14.826 7.649 30.423 1.00 91.81 80 GLY A C 1
ATOM 616 O O . GLY A 1 80 ? -14.220 8.469 29.737 1.00 91.81 80 GLY A O 1
ATOM 617 N N . LEU A 1 81 ? -15.016 6.380 30.032 1.00 93.88 81 LEU A N 1
ATOM 618 C CA . LEU A 1 81 ? -14.516 5.841 28.764 1.00 93.88 81 LEU A CA 1
ATOM 619 C C . LEU A 1 81 ? -15.059 6.627 27.570 1.00 93.88 81 LEU A C 1
ATOM 621 O O . LEU A 1 81 ? -14.290 6.951 26.675 1.00 93.88 81 LEU A O 1
ATOM 625 N N . LYS A 1 82 ? -16.348 6.990 27.607 1.00 93.81 82 LYS A N 1
ATOM 626 C CA . LYS A 1 82 ? -17.002 7.805 26.579 1.00 93.81 82 LYS A CA 1
ATOM 627 C C . LYS A 1 82 ? -16.168 9.032 26.208 1.00 93.81 82 LYS A C 1
ATOM 629 O O . LYS A 1 82 ? -15.649 9.092 25.106 1.00 93.81 82 LYS A O 1
ATOM 634 N N . ALA A 1 83 ? -15.954 9.945 27.154 1.00 94.38 83 ALA A N 1
ATOM 635 C CA . ALA A 1 83 ? -15.239 11.196 26.894 1.00 94.38 83 ALA A CA 1
ATOM 636 C C . ALA A 1 83 ? -13.810 10.975 26.372 1.00 94.38 83 ALA A C 1
ATOM 638 O O . ALA A 1 83 ? -13.303 11.777 25.595 1.00 94.38 83 ALA A O 1
ATOM 639 N N . LYS A 1 84 ? -13.151 9.891 26.798 1.00 93.94 84 LYS A N 1
ATOM 640 C CA . LYS A 1 84 ? -11.810 9.557 26.318 1.00 93.94 84 LYS A CA 1
ATOM 641 C C . LYS A 1 84 ? -11.821 9.032 24.883 1.00 93.94 84 LYS A C 1
ATOM 643 O O . LYS A 1 84 ? -10.985 9.448 24.094 1.00 93.94 84 LYS A O 1
ATOM 648 N N . VAL A 1 85 ? -12.745 8.128 24.557 1.00 92.44 85 VAL A N 1
ATOM 649 C CA . VAL A 1 85 ? -12.878 7.563 23.208 1.00 92.44 85 VAL A CA 1
ATOM 650 C C . VAL A 1 85 ? -13.305 8.644 22.225 1.00 92.44 85 VAL A C 1
ATOM 652 O O . VAL A 1 85 ? -12.675 8.757 21.185 1.00 92.44 85 VAL A O 1
ATOM 655 N N . GLU A 1 86 ? -14.281 9.486 22.579 1.00 92.88 86 GLU A N 1
ATOM 656 C CA . GLU A 1 86 ? -14.692 10.627 21.747 1.00 92.88 86 GLU A CA 1
ATOM 657 C C . GLU A 1 86 ? -13.499 11.564 21.471 1.00 92.88 86 GLU A C 1
ATOM 659 O O . GLU A 1 86 ?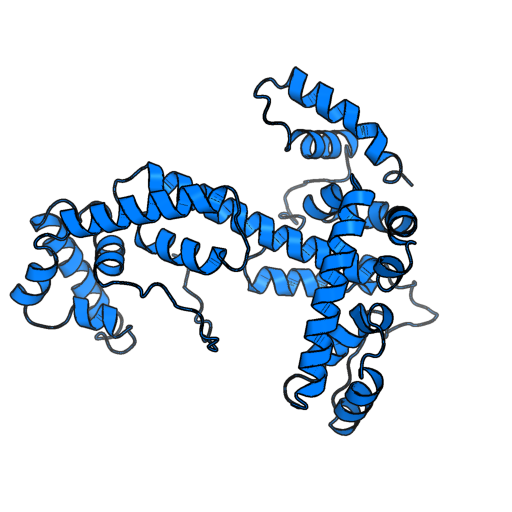 -13.258 11.933 20.329 1.00 92.88 86 GLU A O 1
ATOM 664 N N . ALA A 1 87 ? -12.668 11.857 22.480 1.00 92.81 87 ALA A N 1
ATOM 665 C CA . ALA A 1 87 ? -11.471 12.677 22.287 1.00 92.81 87 ALA A CA 1
ATOM 666 C C . ALA A 1 87 ? -10.400 12.011 21.398 1.00 92.81 87 ALA A C 1
ATOM 668 O O . ALA A 1 87 ? -9.747 12.697 20.614 1.00 92.81 87 ALA A O 1
ATOM 669 N N . GLU A 1 88 ? -10.175 10.697 21.512 1.00 92.06 88 GLU A N 1
ATOM 670 C CA . GLU A 1 88 ? -9.261 9.985 20.602 1.00 92.06 88 GLU A CA 1
ATOM 671 C C . GLU A 1 88 ? -9.809 9.944 19.172 1.00 92.06 88 GLU A C 1
ATOM 673 O O . GLU A 1 88 ? -9.036 10.096 18.230 1.00 92.06 88 GLU A O 1
ATOM 678 N N . ILE A 1 89 ? -11.125 9.781 19.014 1.00 91.12 89 ILE A N 1
ATOM 679 C CA . ILE A 1 89 ? -11.819 9.794 17.724 1.00 91.12 89 ILE A CA 1
ATOM 680 C C . ILE A 1 89 ? -11.673 11.153 17.048 1.00 91.12 89 ILE A C 1
ATOM 682 O O . ILE A 1 89 ? -11.183 11.199 15.926 1.00 91.12 89 ILE A O 1
ATOM 686 N N . ASP A 1 90 ? -11.999 12.247 17.736 1.00 90.81 90 ASP A N 1
ATOM 687 C CA . ASP A 1 90 ? -11.911 13.598 17.173 1.00 90.81 90 ASP A CA 1
ATOM 688 C C . ASP A 1 90 ? -10.473 13.941 16.750 1.00 90.81 90 ASP A C 1
ATOM 690 O O . ASP A 1 90 ? -10.235 14.507 15.680 1.00 90.81 90 ASP A O 1
ATOM 694 N N . ASN A 1 91 ? -9.488 13.566 17.575 1.00 91.31 91 ASN A N 1
ATOM 695 C CA . ASN A 1 91 ? -8.078 13.766 17.244 1.00 91.31 91 ASN A CA 1
ATOM 696 C C . ASN A 1 91 ? -7.659 12.923 16.034 1.00 91.31 91 ASN A C 1
ATOM 698 O O . ASN A 1 91 ? -6.970 13.421 15.145 1.00 91.31 91 ASN A O 1
ATOM 702 N N . PHE A 1 92 ? -8.062 11.652 15.996 1.00 91.06 92 PHE A N 1
ATOM 703 C CA . PHE A 1 92 ? -7.706 10.750 14.908 1.00 91.06 92 PHE A CA 1
ATOM 704 C C . PHE A 1 92 ? -8.381 11.132 13.590 1.00 91.06 92 PHE A C 1
ATOM 706 O O . PHE A 1 92 ? -7.721 11.084 12.558 1.00 91.06 92 PHE A O 1
ATOM 713 N N . ASP A 1 93 ? -9.646 11.550 13.613 1.00 88.81 93 ASP A N 1
ATOM 714 C CA . ASP A 1 93 ? -10.376 12.017 12.432 1.00 88.81 93 ASP A CA 1
ATOM 715 C C . ASP A 1 93 ? -9.686 13.238 11.807 1.00 88.81 93 ASP A C 1
ATOM 717 O O . ASP A 1 93 ? -9.397 13.257 10.610 1.00 88.81 93 ASP A O 1
ATOM 721 N N . ALA A 1 94 ? -9.288 14.209 12.635 1.00 88.56 94 ALA A N 1
ATOM 722 C CA . ALA A 1 94 ? -8.529 15.370 12.179 1.00 88.56 94 ALA A CA 1
ATOM 723 C C . ALA A 1 94 ? -7.157 14.989 11.587 1.00 88.56 94 ALA A C 1
ATOM 725 O O . ALA A 1 94 ? -6.769 15.514 10.540 1.00 88.56 94 ALA A O 1
ATOM 726 N N . GLU A 1 95 ? -6.423 14.066 12.227 1.00 88.75 95 GLU A N 1
ATOM 727 C CA . GLU A 1 95 ? -5.164 13.530 11.687 1.00 88.75 95 GLU A CA 1
ATOM 728 C C . GLU A 1 95 ? -5.386 12.820 10.343 1.00 88.75 95 GLU A C 1
ATOM 730 O O . GLU A 1 95 ? -4.592 12.980 9.414 1.00 88.75 95 GLU A O 1
ATOM 735 N N . LEU A 1 96 ? -6.455 12.030 10.239 1.00 87.25 96 LEU A N 1
ATOM 736 C CA . LEU A 1 96 ? -6.759 11.213 9.074 1.00 87.25 96 LEU A CA 1
ATOM 737 C C . LEU A 1 96 ? -7.178 12.070 7.879 1.00 87.25 96 LEU A C 1
ATOM 739 O O . LEU A 1 96 ? -6.705 11.832 6.770 1.00 87.25 96 LEU A O 1
ATOM 743 N N . GLN A 1 97 ? -7.999 13.099 8.090 1.00 86.00 97 GLN A N 1
ATOM 744 C CA . GLN A 1 97 ? -8.399 14.033 7.035 1.00 86.00 97 GLN A CA 1
ATOM 745 C C . GLN A 1 97 ? -7.207 14.797 6.447 1.00 86.00 97 GLN A C 1
ATOM 747 O O . GLN A 1 97 ? -7.129 14.968 5.227 1.00 86.00 97 GLN A O 1
ATOM 752 N N . ASP A 1 98 ? -6.263 15.228 7.288 1.00 85.94 98 ASP A N 1
ATOM 753 C CA . ASP A 1 98 ? -5.030 15.879 6.831 1.00 85.94 98 ASP A CA 1
ATOM 754 C C . ASP A 1 98 ? -4.126 14.899 6.057 1.00 85.94 98 ASP A C 1
ATOM 756 O O . ASP A 1 98 ? -3.484 15.277 5.072 1.00 85.94 98 ASP A O 1
ATOM 760 N N . GLU A 1 99 ? -4.106 13.621 6.449 1.00 85.12 99 GLU A N 1
ATOM 761 C CA . GLU A 1 99 ? -3.275 12.600 5.808 1.00 85.12 99 GLU A CA 1
ATOM 762 C C . GLU A 1 99 ? -3.865 12.053 4.501 1.00 85.12 99 GLU A C 1
ATOM 764 O O . GLU A 1 99 ? -3.124 11.840 3.544 1.00 85.12 99 GLU A O 1
ATOM 769 N N . LEU A 1 100 ? -5.187 11.896 4.384 1.00 83.50 100 LEU A N 1
ATOM 770 C CA . LEU A 1 100 ? -5.843 11.398 3.165 1.00 83.50 100 LEU A CA 1
ATOM 771 C C . LEU A 1 100 ? -5.504 12.237 1.916 1.00 83.50 100 LEU A C 1
ATOM 773 O O . LEU A 1 100 ? -5.499 11.712 0.804 1.00 83.50 100 LEU A O 1
ATOM 777 N N . GLY A 1 101 ? -5.166 13.521 2.082 1.00 76.50 101 GLY A N 1
ATOM 778 C CA . GLY A 1 101 ? -4.716 14.390 0.989 1.00 76.50 101 GLY A CA 1
ATOM 779 C C . GLY A 1 101 ? -3.251 14.208 0.562 1.00 76.50 101 GLY A C 1
ATOM 780 O O . GLY A 1 101 ? -2.866 14.679 -0.509 1.00 76.50 101 GLY A O 1
ATOM 781 N N . LYS A 1 102 ? -2.421 13.551 1.380 1.00 85.50 102 LYS A N 1
ATOM 782 C CA . LYS A 1 102 ? -0.961 13.423 1.192 1.00 85.50 102 LYS A CA 1
ATOM 783 C C . LYS A 1 102 ? -0.418 12.022 1.490 1.00 85.50 102 LYS A C 1
ATOM 785 O O . LYS A 1 102 ? 0.797 11.869 1.623 1.00 85.50 102 LYS A O 1
ATOM 790 N N . LEU A 1 103 ? -1.318 11.041 1.531 1.00 85.62 103 LEU A N 1
ATOM 791 C CA . LEU A 1 103 ? -1.095 9.686 2.010 1.00 85.62 103 LEU A CA 1
ATOM 792 C C . LEU A 1 103 ? 0.167 9.058 1.418 1.00 85.62 103 LEU A C 1
ATOM 794 O O . LEU A 1 103 ? 0.340 8.981 0.196 1.00 85.62 103 LEU A O 1
ATOM 798 N N . LYS A 1 104 ? 1.029 8.551 2.300 1.00 84.69 104 LYS A N 1
ATOM 799 C CA . LYS A 1 104 ? 2.207 7.764 1.929 1.00 84.69 104 LYS A CA 1
ATOM 800 C C . LYS A 1 104 ? 2.087 6.349 2.464 1.00 84.69 104 LYS A C 1
ATOM 802 O O . LYS A 1 104 ? 1.483 6.086 3.496 1.00 84.69 104 LYS A O 1
ATOM 807 N N . ASP A 1 105 ? 2.749 5.425 1.778 1.00 80.75 105 ASP A N 1
ATOM 808 C CA . ASP A 1 105 ? 2.749 4.014 2.175 1.00 80.75 105 ASP A CA 1
ATOM 809 C C . ASP A 1 105 ? 3.375 3.776 3.563 1.00 80.75 105 ASP A C 1
ATOM 811 O O . ASP A 1 105 ? 2.983 2.855 4.271 1.00 80.75 105 ASP A O 1
ATOM 815 N N . GLU A 1 106 ? 4.323 4.621 3.974 1.00 81.31 106 GLU A N 1
ATOM 816 C CA . GLU A 1 106 ? 4.952 4.555 5.302 1.00 81.31 106 GLU A CA 1
ATOM 817 C C . GLU A 1 106 ? 3.941 4.823 6.428 1.00 81.31 106 GLU A C 1
ATOM 819 O O . GLU A 1 106 ? 4.029 4.224 7.501 1.00 81.31 106 GLU A O 1
ATOM 824 N N . ASP A 1 107 ? 2.951 5.669 6.147 1.00 83.50 107 ASP A N 1
ATOM 825 C CA . ASP A 1 107 ? 1.923 6.089 7.090 1.00 83.50 107 ASP A CA 1
ATOM 826 C C . ASP A 1 107 ? 0.773 5.073 7.156 1.00 83.50 107 ASP A C 1
ATOM 828 O O . ASP A 1 107 ? 0.190 4.857 8.220 1.00 83.50 107 ASP A O 1
ATOM 832 N N . CYS A 1 108 ? 0.507 4.355 6.059 1.00 88.19 108 CYS A N 1
ATOM 833 C CA . CYS A 1 108 ? -0.590 3.394 5.946 1.00 88.19 108 CYS A CA 1
ATOM 834 C C . CYS A 1 108 ? -0.701 2.435 7.126 1.00 88.19 108 CYS A C 1
ATOM 836 O O . CYS A 1 108 ? -1.767 2.322 7.719 1.00 88.19 108 CYS A O 1
ATOM 838 N N . LYS A 1 109 ? 0.401 1.794 7.530 1.00 86.69 109 LYS A N 1
ATOM 839 C CA . LYS A 1 109 ? 0.368 0.833 8.640 1.00 86.69 109 LYS A CA 1
ATOM 840 C C . LYS A 1 109 ? -0.116 1.477 9.946 1.00 86.69 109 LYS A C 1
ATOM 842 O O . LYS A 1 109 ? -0.913 0.878 10.661 1.00 86.69 109 LYS A O 1
ATOM 847 N N . LYS A 1 110 ? 0.357 2.690 10.249 1.00 85.00 110 LYS A N 1
ATOM 848 C CA . LYS A 1 110 ? 0.009 3.420 11.476 1.00 85.00 110 LYS A CA 1
ATOM 849 C C . LYS A 1 110 ? -1.487 3.737 11.511 1.00 85.00 110 LYS A C 1
ATOM 851 O O . LYS A 1 110 ? -2.150 3.475 12.514 1.00 85.00 110 LYS A O 1
ATOM 856 N N . TYR A 1 111 ? -2.011 4.300 10.425 1.00 89.12 111 TYR A N 1
ATOM 857 C CA . TYR A 1 111 ? -3.409 4.718 10.353 1.00 89.12 111 TYR A CA 1
ATOM 858 C C . TYR A 1 111 ? -4.362 3.520 10.190 1.00 89.12 111 TYR A C 1
ATOM 860 O O . TYR A 1 111 ? -5.415 3.506 10.819 1.00 89.12 111 TYR A O 1
ATOM 868 N N . GLU A 1 112 ? -3.979 2.475 9.441 1.00 90.19 112 GLU A N 1
ATOM 869 C CA . GLU A 1 112 ? -4.745 1.222 9.322 1.00 90.19 112 GLU A CA 1
ATOM 870 C C . GLU A 1 112 ? -4.913 0.547 10.697 1.00 90.19 112 GLU A C 1
ATOM 872 O O . GLU A 1 112 ? -6.011 0.099 11.028 1.00 90.19 112 GLU A O 1
ATOM 877 N N . GLU A 1 113 ? -3.860 0.514 11.526 1.00 89.00 113 GLU A N 1
ATOM 878 C CA . GLU A 1 113 ? -3.925 -0.027 12.892 1.00 89.00 113 GLU A CA 1
ATOM 879 C C . GLU A 1 113 ? -4.886 0.770 13.789 1.00 89.00 113 GLU A C 1
ATOM 881 O O . GLU A 1 113 ? -5.715 0.165 14.470 1.00 89.00 113 GLU A O 1
ATOM 886 N N . LYS A 1 114 ? -4.828 2.112 13.770 1.00 89.69 114 LYS A N 1
ATOM 887 C CA . LYS A 1 114 ? -5.776 2.959 14.522 1.00 89.69 114 LYS A CA 1
ATOM 888 C C . LYS A 1 114 ? -7.217 2.776 14.022 1.00 89.69 114 LYS A C 1
ATOM 890 O O . LYS A 1 114 ? -8.122 2.625 14.838 1.00 89.69 114 LYS A O 1
ATOM 895 N N . CYS A 1 115 ? -7.421 2.694 12.706 1.00 92.12 115 CYS A N 1
ATOM 896 C CA . CYS A 1 115 ? -8.729 2.432 12.107 1.00 92.12 115 CYS A CA 1
ATOM 897 C C . CYS A 1 115 ? -9.345 1.124 12.597 1.00 92.12 115 CYS A C 1
ATOM 899 O O . CYS A 1 115 ? -10.488 1.129 13.035 1.00 92.12 115 CYS A O 1
ATOM 901 N N . ILE A 1 116 ? -8.585 0.025 12.622 1.00 91.31 116 ILE A N 1
ATOM 902 C CA . ILE A 1 116 ? -9.079 -1.266 13.133 1.00 91.31 116 ILE A CA 1
ATOM 903 C C . ILE A 1 116 ? -9.610 -1.141 14.568 1.00 91.31 116 ILE A C 1
ATOM 905 O O . ILE A 1 116 ? -10.566 -1.821 14.927 1.00 91.31 116 ILE A O 1
ATOM 909 N N . LEU A 1 117 ? -8.996 -0.290 15.394 1.00 91.94 117 LEU A N 1
ATOM 910 C CA . LEU A 1 117 ? -9.362 -0.134 16.802 1.00 91.94 117 LEU A CA 1
ATOM 911 C C . LEU A 1 117 ? -10.582 0.773 17.024 1.00 91.94 117 LEU A C 1
ATOM 913 O O . LEU A 1 117 ? -11.254 0.624 18.043 1.00 91.94 117 LEU A O 1
ATOM 917 N N . LEU A 1 118 ? -10.863 1.697 16.100 1.00 91.56 118 LEU A N 1
ATOM 918 C CA . LEU A 1 118 ? -11.874 2.749 16.271 1.00 91.56 118 LEU A CA 1
ATOM 919 C C . LEU A 1 118 ? -13.055 2.661 15.282 1.00 91.56 118 LEU A C 1
ATOM 921 O O . LEU A 1 118 ? -14.097 3.256 15.545 1.00 91.56 118 LEU A O 1
ATOM 925 N N . GLU A 1 119 ? -12.949 1.906 14.181 1.00 88.94 119 GLU A N 1
ATOM 926 C CA . GLU A 1 119 ? -13.956 1.872 13.097 1.00 88.94 119 GLU A CA 1
ATOM 927 C C . GLU A 1 119 ? -15.311 1.261 13.494 1.00 88.94 119 GLU A C 1
ATOM 929 O O . GLU A 1 119 ? -16.317 1.498 12.829 1.00 88.94 119 GLU A O 1
ATOM 934 N N . GLU A 1 120 ? -15.345 0.467 14.567 1.00 88.50 120 GLU A N 1
ATOM 935 C CA . GLU A 1 120 ? -16.556 -0.200 15.075 1.00 88.50 120 GLU A CA 1
ATOM 936 C C . GLU A 1 120 ? -17.310 0.642 16.122 1.00 88.50 120 GLU A C 1
ATOM 938 O O . GLU A 1 120 ? -18.249 0.158 16.760 1.00 88.50 120 GLU A O 1
ATOM 943 N N . THR A 1 121 ? -16.894 1.890 16.327 1.00 86.94 121 THR A N 1
ATOM 944 C CA . THR A 1 121 ? -17.630 2.864 17.142 1.00 86.94 121 THR A CA 1
ATOM 945 C C . THR A 1 121 ? -18.844 3.406 16.374 1.00 86.94 121 THR A C 1
ATOM 947 O O . THR A 1 121 ? -19.062 3.078 15.209 1.00 86.94 121 THR A O 1
ATOM 950 N N . ASP A 1 122 ? -19.683 4.213 17.024 1.00 83.19 122 ASP A N 1
ATOM 951 C CA . ASP A 1 122 ? -20.893 4.796 16.425 1.00 83.19 122 ASP A CA 1
ATOM 952 C C . ASP A 1 122 ? -20.628 6.062 15.581 1.00 83.19 122 ASP A C 1
ATOM 954 O O . ASP A 1 122 ? -21.567 6.763 15.204 1.00 83.19 122 ASP A O 1
ATOM 958 N N . TYR A 1 123 ? -19.363 6.333 15.244 1.00 82.75 123 TYR A N 1
ATOM 959 C CA . TYR A 1 123 ? -18.940 7.477 14.438 1.00 82.75 123 TYR A CA 1
ATOM 960 C C . TYR A 1 123 ? -18.820 7.123 12.949 1.00 82.75 123 TYR A C 1
ATOM 962 O O . TYR A 1 123 ? -17.819 6.564 12.491 1.00 82.75 123 TYR A O 1
ATOM 970 N N . ASP A 1 124 ? -19.839 7.501 12.174 1.00 82.50 124 ASP A N 1
ATOM 971 C CA . ASP A 1 124 ? -19.903 7.241 10.728 1.00 82.50 124 ASP A CA 1
ATOM 972 C C . ASP A 1 124 ? -18.760 7.905 9.936 1.00 82.50 124 ASP A C 1
ATOM 974 O O . ASP A 1 124 ? -18.299 7.340 8.940 1.00 82.50 124 ASP A O 1
ATOM 978 N N . ASP A 1 125 ? -18.281 9.075 10.367 1.00 85.06 125 ASP A N 1
ATOM 979 C CA . ASP A 1 125 ? -17.213 9.811 9.676 1.00 85.06 125 ASP A CA 1
ATOM 980 C C . ASP A 1 125 ? -15.886 9.038 9.710 1.00 85.06 125 ASP A C 1
ATOM 982 O O . ASP A 1 125 ? -15.338 8.729 8.648 1.00 85.06 125 ASP A O 1
ATOM 986 N N . ILE A 1 126 ? -15.462 8.568 10.893 1.00 87.00 126 ILE A N 1
ATOM 987 C CA . ILE A 1 126 ? -14.280 7.701 11.036 1.00 87.00 126 ILE A CA 1
ATOM 988 C C . ILE A 1 126 ? -14.411 6.450 10.181 1.00 87.00 126 ILE A C 1
ATOM 990 O O . ILE A 1 126 ? -13.458 6.048 9.518 1.00 87.00 126 ILE A O 1
ATOM 994 N N . LYS A 1 127 ? -15.586 5.815 10.176 1.00 87.75 127 LYS A N 1
ATOM 995 C CA . LYS A 1 127 ? -15.793 4.596 9.396 1.00 87.75 127 LYS A CA 1
ATOM 996 C C . LYS A 1 127 ? -15.579 4.854 7.905 1.00 87.75 127 LYS A C 1
ATOM 998 O O . LYS A 1 127 ? -14.900 4.074 7.237 1.00 87.75 127 LYS A O 1
ATOM 1003 N N . ASN A 1 128 ? -16.130 5.948 7.386 1.00 88.31 128 ASN A N 1
ATOM 1004 C CA . ASN A 1 128 ? -15.963 6.331 5.987 1.00 88.31 128 ASN A CA 1
ATOM 1005 C C . ASN A 1 128 ? -14.509 6.690 5.663 1.00 88.31 128 ASN A C 1
ATOM 1007 O O . ASN A 1 128 ? -13.988 6.260 4.631 1.00 88.31 128 ASN A O 1
ATOM 1011 N N . ASP A 1 129 ? -13.840 7.441 6.531 1.00 89.94 129 ASP A N 1
ATOM 1012 C CA . ASP A 1 129 ? -12.463 7.869 6.299 1.00 89.94 129 ASP A CA 1
ATOM 1013 C C . ASP A 1 129 ? -11.469 6.709 6.440 1.00 89.94 129 ASP A C 1
ATOM 1015 O O . ASP A 1 129 ? -10.536 6.599 5.644 1.00 89.94 129 ASP A O 1
ATOM 1019 N N . CYS A 1 130 ? -11.730 5.750 7.329 1.00 91.31 130 CYS A N 1
ATOM 1020 C CA . CYS A 1 130 ? -10.980 4.499 7.421 1.00 91.31 130 CYS A CA 1
ATOM 1021 C C . CYS A 1 130 ? -11.132 3.610 6.181 1.00 91.31 130 CYS A C 1
ATOM 1023 O O . CYS A 1 130 ? -10.164 2.970 5.758 1.00 91.31 130 CYS A O 1
ATOM 1025 N N . VAL A 1 131 ? -12.317 3.583 5.560 1.00 90.38 131 VAL A N 1
ATOM 1026 C CA . VAL A 1 131 ? -12.512 2.904 4.269 1.00 90.38 131 VAL A CA 1
ATOM 1027 C C . VAL A 1 131 ? -11.682 3.585 3.183 1.00 90.38 131 VAL A C 1
ATOM 1029 O O . VAL A 1 131 ? -10.901 2.903 2.517 1.00 90.38 131 VAL A O 1
ATOM 1032 N N . LYS A 1 132 ? -11.765 4.917 3.055 1.00 90.50 132 LYS A N 1
ATOM 1033 C CA . LYS A 1 132 ? -10.966 5.680 2.076 1.00 90.50 132 LYS A CA 1
ATOM 1034 C C . LYS A 1 132 ? -9.467 5.478 2.279 1.00 90.50 132 LYS A C 1
ATOM 1036 O O . LYS A 1 132 ? -8.734 5.312 1.309 1.00 90.50 132 LYS A O 1
ATOM 1041 N N . LEU A 1 133 ? -9.012 5.461 3.531 1.00 91.44 133 LEU A N 1
ATOM 1042 C CA . LEU A 1 133 ? -7.620 5.200 3.877 1.00 91.44 133 LEU A CA 1
ATOM 1043 C C . LEU A 1 133 ? -7.186 3.822 3.390 1.00 91.44 133 LEU A C 1
ATOM 1045 O O . LEU A 1 133 ? -6.163 3.707 2.724 1.00 91.44 133 LEU A O 1
ATOM 1049 N N . ARG A 1 134 ? -7.957 2.777 3.709 1.00 90.31 134 ARG A N 1
ATOM 1050 C CA . ARG A 1 134 ? -7.633 1.401 3.319 1.00 90.31 134 ARG A CA 1
ATOM 1051 C C . ARG A 1 134 ? -7.596 1.254 1.801 1.00 90.31 134 ARG A C 1
ATOM 1053 O O . ARG A 1 134 ? -6.692 0.608 1.280 1.00 90.31 134 ARG A O 1
ATOM 1060 N N . GLU A 1 135 ? -8.541 1.873 1.099 1.00 89.62 135 GLU A N 1
ATOM 1061 C CA . GLU A 1 135 ? -8.566 1.914 -0.364 1.00 89.62 135 GLU A CA 1
ATOM 1062 C C . GLU A 1 135 ? -7.330 2.627 -0.927 1.00 89.62 135 GLU A C 1
ATOM 1064 O O . GLU A 1 135 ? -6.626 2.051 -1.756 1.00 89.62 135 GLU A O 1
ATOM 1069 N N . GLY A 1 136 ? -7.000 3.817 -0.419 1.00 90.38 136 GLY A N 1
ATOM 1070 C CA . GLY A 1 136 ? -5.818 4.573 -0.839 1.00 90.38 136 GLY A CA 1
ATOM 1071 C C . GLY A 1 136 ? -4.507 3.838 -0.544 1.00 90.38 136 GLY A C 1
ATOM 1072 O O . GLY A 1 136 ? -3.623 3.761 -1.395 1.00 90.38 136 GLY A O 1
ATOM 1073 N N . CYS A 1 137 ? -4.387 3.220 0.629 1.00 91.12 137 CYS A N 1
ATOM 1074 C CA . CYS A 1 137 ? -3.237 2.402 1.005 1.00 91.12 137 CYS A CA 1
ATOM 1075 C C . CYS A 1 137 ? -3.090 1.167 0.119 1.00 91.12 137 CYS A C 1
ATOM 1077 O O . CYS A 1 137 ? -1.983 0.820 -0.300 1.00 91.12 137 CYS A O 1
ATOM 1079 N N . TYR A 1 138 ? -4.201 0.513 -0.205 1.00 90.19 138 TYR A N 1
ATOM 1080 C CA . TYR A 1 138 ? -4.210 -0.619 -1.119 1.00 90.19 138 TYR A CA 1
ATOM 1081 C C . TYR A 1 138 ? -3.801 -0.203 -2.540 1.00 90.19 138 TYR A C 1
ATOM 1083 O O . TYR A 1 138 ? -2.970 -0.866 -3.164 1.00 90.19 138 TYR A O 1
ATOM 1091 N N . GLU A 1 139 ? -4.307 0.931 -3.029 1.00 88.69 139 GLU A N 1
ATOM 1092 C CA . GLU A 1 139 ? -3.932 1.510 -4.321 1.00 88.69 139 GLU A CA 1
ATOM 1093 C C . GLU A 1 139 ? -2.434 1.855 -4.379 1.00 88.69 139 GLU A C 1
ATOM 1095 O O . GLU A 1 139 ? -1.757 1.514 -5.350 1.00 88.69 139 GLU A O 1
ATOM 1100 N N . LEU A 1 140 ? -1.878 2.465 -3.326 1.00 90.44 140 LEU A N 1
ATOM 1101 C CA . LEU A 1 140 ? -0.444 2.763 -3.227 1.00 90.44 140 LEU A CA 1
ATOM 1102 C C . LEU A 1 140 ? 0.409 1.493 -3.308 1.00 90.44 140 LEU A C 1
ATOM 1104 O O . LEU A 1 140 ? 1.392 1.456 -4.053 1.00 90.44 140 LEU A O 1
ATOM 1108 N N . LYS A 1 141 ? 0.023 0.440 -2.580 1.00 90.75 141 LYS A N 1
ATOM 1109 C CA . LYS A 1 141 ? 0.721 -0.853 -2.602 1.00 90.75 141 LYS A CA 1
ATOM 1110 C C . LYS A 1 141 ? 0.658 -1.496 -3.995 1.00 90.75 141 LYS A C 1
ATOM 1112 O O . LYS A 1 141 ? 1.681 -1.974 -4.483 1.00 90.75 141 LYS A O 1
ATOM 1117 N N . ARG A 1 142 ? -0.486 -1.435 -4.689 1.00 91.12 142 ARG A N 1
ATOM 1118 C CA . ARG A 1 142 ? -0.606 -1.908 -6.084 1.00 91.12 142 ARG A CA 1
ATOM 1119 C C . ARG A 1 142 ? 0.247 -1.092 -7.058 1.00 91.12 142 ARG A C 1
ATOM 1121 O O . ARG A 1 142 ? 0.951 -1.677 -7.882 1.00 91.12 142 ARG A O 1
ATOM 1128 N N . LYS A 1 143 ? 0.257 0.240 -6.930 1.00 91.88 143 LYS A N 1
ATOM 1129 C CA . LYS A 1 143 ? 1.113 1.128 -7.738 1.00 91.88 143 LYS A CA 1
ATOM 1130 C C . LYS A 1 143 ? 2.590 0.782 -7.580 1.00 91.88 143 LYS A C 1
ATOM 1132 O O . LYS A 1 143 ? 3.286 0.689 -8.586 1.00 91.88 143 LYS A O 1
ATOM 1137 N N . LYS A 1 144 ? 3.050 0.515 -6.352 1.00 92.00 144 LYS A N 1
ATOM 1138 C CA . LYS A 1 144 ? 4.437 0.095 -6.087 1.00 92.00 144 LYS A CA 1
ATOM 1139 C C . LYS A 1 144 ? 4.820 -1.177 -6.830 1.00 92.00 144 LYS A C 1
ATOM 1141 O O . LYS A 1 144 ? 5.917 -1.251 -7.374 1.00 92.00 144 LYS A O 1
ATOM 1146 N N . VAL A 1 145 ? 3.917 -2.152 -6.891 1.00 92.88 145 VAL A N 1
ATOM 1147 C CA . VAL A 1 145 ? 4.167 -3.377 -7.655 1.00 92.88 145 VAL A CA 1
ATOM 1148 C C . VAL A 1 145 ? 4.239 -3.095 -9.158 1.00 92.88 145 VAL A C 1
ATOM 1150 O O . VAL A 1 145 ? 5.135 -3.601 -9.832 1.00 92.88 145 VAL A O 1
ATOM 1153 N N . GLY A 1 146 ? 3.353 -2.247 -9.689 1.00 93.50 146 GLY A N 1
ATOM 1154 C CA . GLY A 1 146 ? 3.429 -1.816 -11.088 1.00 93.50 146 GLY A CA 1
ATOM 1155 C C . GLY A 1 146 ? 4.748 -1.103 -11.417 1.00 93.50 146 GLY A C 1
ATOM 1156 O O . GLY A 1 146 ? 5.371 -1.383 -12.440 1.00 93.50 146 GLY A O 1
ATOM 1157 N N . GLU A 1 147 ? 5.226 -0.233 -10.527 1.00 93.81 147 GLU A N 1
ATOM 1158 C CA . GLU A 1 147 ? 6.518 0.444 -10.685 1.00 93.81 147 GLU A CA 1
ATOM 1159 C C . GLU A 1 147 ? 7.698 -0.519 -10.601 1.00 93.81 147 GLU A C 1
ATOM 1161 O O . GLU A 1 147 ? 8.636 -0.384 -11.382 1.00 93.81 147 GLU A O 1
ATOM 1166 N N . GLU A 1 148 ? 7.662 -1.500 -9.696 1.00 93.38 148 GLU A N 1
ATOM 1167 C CA . GLU A 1 148 ? 8.675 -2.555 -9.630 1.00 93.38 148 GLU A CA 1
ATOM 1168 C C . GLU A 1 148 ? 8.760 -3.313 -10.960 1.00 93.38 148 GLU A C 1
ATOM 1170 O O . GLU A 1 148 ? 9.849 -3.454 -11.516 1.00 93.38 148 GLU A O 1
ATOM 1175 N N . LEU A 1 149 ? 7.626 -3.732 -11.524 1.00 94.00 149 LEU A N 1
ATOM 1176 C CA . LEU A 1 149 ? 7.598 -4.429 -12.812 1.00 94.00 149 LEU A CA 1
ATOM 1177 C C . LEU A 1 149 ? 8.140 -3.567 -13.953 1.00 94.00 149 LEU A C 1
ATOM 1179 O O . LEU A 1 149 ? 8.916 -4.057 -14.775 1.00 94.00 149 LEU A O 1
ATOM 1183 N N . LEU A 1 150 ? 7.795 -2.278 -13.983 1.00 94.44 150 LEU A N 1
ATOM 1184 C CA . LEU A 1 150 ? 8.339 -1.344 -14.968 1.00 94.44 150 LEU A CA 1
ATOM 1185 C C . LEU A 1 150 ? 9.844 -1.125 -14.785 1.00 94.44 150 LEU A C 1
ATOM 1187 O O . LEU A 1 150 ? 10.570 -1.097 -15.775 1.00 94.44 150 LEU A O 1
ATOM 1191 N N . LEU A 1 151 ? 10.343 -1.023 -13.549 1.00 93.31 151 LEU A N 1
ATOM 1192 C CA . LEU A 1 151 ? 11.782 -0.934 -13.285 1.00 93.31 151 LEU A CA 1
ATOM 1193 C C . LEU A 1 151 ? 12.518 -2.186 -13.769 1.00 93.31 151 LEU A C 1
ATOM 1195 O O . LEU A 1 151 ? 13.574 -2.056 -14.384 1.00 93.31 151 LEU A O 1
ATOM 1199 N N . ARG A 1 152 ? 11.958 -3.381 -13.542 1.00 92.50 152 ARG A N 1
ATOM 1200 C CA . ARG A 1 152 ? 12.522 -4.647 -14.039 1.00 92.50 152 ARG A CA 1
ATOM 1201 C C . ARG A 1 152 ? 12.495 -4.724 -15.572 1.00 92.50 152 ARG A C 1
ATOM 1203 O O . ARG A 1 152 ? 13.438 -5.235 -16.166 1.00 92.50 152 ARG A O 1
ATOM 1210 N N . ALA A 1 153 ? 11.450 -4.197 -16.213 1.00 92.44 153 ALA A N 1
ATOM 1211 C CA . ALA A 1 153 ? 11.296 -4.205 -17.670 1.00 92.44 153 ALA A CA 1
ATOM 1212 C C . ALA A 1 153 ? 12.201 -3.191 -18.390 1.00 92.44 153 ALA A C 1
ATOM 1214 O O . ALA A 1 153 ? 12.726 -3.480 -19.464 1.00 92.44 153 ALA A O 1
ATOM 1215 N N . LEU A 1 154 ? 12.360 -1.997 -17.816 1.00 91.88 154 LEU A N 1
ATOM 1216 C CA . LEU A 1 154 ? 13.106 -0.887 -18.414 1.00 91.88 154 LEU A CA 1
ATOM 1217 C C . LEU A 1 154 ? 14.585 -0.894 -18.004 1.00 91.88 154 LEU A C 1
ATOM 1219 O O . LEU A 1 154 ? 15.436 -0.409 -18.747 1.00 91.88 154 LEU A O 1
ATOM 1223 N N . GLY A 1 155 ? 14.913 -1.414 -16.818 1.00 87.75 155 GLY A N 1
ATOM 1224 C CA . GLY A 1 155 ? 16.282 -1.537 -16.323 1.00 87.75 155 GLY A CA 1
ATOM 1225 C C . GLY A 1 155 ? 17.077 -0.232 -16.438 1.00 87.75 155 GLY A C 1
ATOM 1226 O O . GLY A 1 155 ? 16.702 0.812 -15.897 1.00 87.75 155 GLY A O 1
ATOM 1227 N N . LYS A 1 156 ? 18.199 -0.279 -17.166 1.00 86.94 156 LYS A N 1
ATOM 1228 C CA . LYS A 1 156 ? 19.091 0.875 -17.383 1.00 86.94 156 LYS A CA 1
ATOM 1229 C C . LYS A 1 156 ? 18.476 2.003 -18.214 1.00 86.94 156 LYS A C 1
ATOM 1231 O O . LYS A 1 156 ? 18.909 3.153 -18.094 1.00 86.94 156 LYS A O 1
ATOM 1236 N N . ASP A 1 157 ? 17.453 1.711 -19.014 1.00 89.38 157 ASP A N 1
ATOM 1237 C CA . ASP A 1 157 ? 16.838 2.685 -19.920 1.00 89.38 157 ASP A CA 1
ATOM 1238 C C . ASP A 1 157 ? 16.104 3.789 -19.141 1.00 89.38 157 ASP A C 1
ATOM 1240 O O . ASP A 1 157 ? 15.977 4.919 -19.620 1.00 89.38 157 ASP A O 1
ATOM 1244 N N . VAL A 1 158 ? 15.737 3.509 -17.881 1.00 86.88 158 VAL A N 1
ATOM 1245 C CA . VAL A 1 158 ? 15.207 4.490 -16.920 1.00 86.88 158 VAL A CA 1
ATOM 1246 C C . VAL A 1 158 ? 16.182 5.654 -16.692 1.00 86.88 158 VAL A C 1
ATOM 1248 O O . VAL A 1 158 ? 15.754 6.800 -16.542 1.00 86.88 158 VAL A O 1
ATOM 1251 N N . LYS A 1 159 ? 17.499 5.399 -16.693 1.00 78.81 159 LYS A N 1
ATOM 1252 C CA . LYS A 1 159 ? 18.520 6.432 -16.444 1.00 78.81 159 LYS A CA 1
ATOM 1253 C C . LYS A 1 159 ? 19.062 7.078 -17.710 1.00 78.81 159 LYS A C 1
ATOM 1255 O O . LYS A 1 159 ? 19.353 8.273 -17.690 1.00 78.81 159 LYS A O 1
ATOM 1260 N N . ASN A 1 160 ? 19.162 6.321 -18.798 1.00 80.00 160 ASN A N 1
ATOM 1261 C CA . ASN A 1 160 ? 19.835 6.763 -20.024 1.00 80.00 160 ASN A CA 1
ATOM 1262 C C . ASN A 1 160 ? 18.978 7.684 -20.913 1.00 80.00 160 ASN A C 1
ATOM 1264 O O . ASN A 1 160 ? 19.405 8.061 -21.998 1.00 80.00 160 ASN A O 1
ATOM 1268 N N . GLY A 1 161 ? 17.775 8.058 -20.465 1.00 78.00 161 GLY A N 1
ATOM 1269 C CA . GLY A 1 161 ? 16.853 8.907 -21.228 1.00 78.00 161 GLY A CA 1
ATOM 1270 C C . GLY A 1 161 ? 16.086 8.162 -22.324 1.00 78.00 161 GLY A C 1
ATOM 1271 O O . GLY A 1 161 ? 15.301 8.778 -23.037 1.00 78.00 161 GLY A O 1
ATOM 1272 N N . GLU A 1 162 ? 16.264 6.843 -22.435 1.00 90.62 162 GLU A N 1
ATOM 1273 C CA . GLU A 1 162 ? 15.565 5.993 -23.407 1.00 90.62 162 GLU A CA 1
ATOM 1274 C C . GLU A 1 162 ? 14.248 5.413 -22.867 1.00 90.62 162 GLU A C 1
ATOM 1276 O O . GLU A 1 162 ? 13.517 4.755 -23.604 1.00 90.62 162 GLU A O 1
ATOM 1281 N N . CYS A 1 163 ? 13.911 5.699 -21.607 1.00 92.50 163 CYS A N 1
ATOM 1282 C CA . CYS A 1 163 ? 12.727 5.191 -20.919 1.00 92.50 163 CYS A CA 1
ATOM 1283 C C . CYS A 1 163 ? 11.436 5.326 -21.740 1.00 92.50 163 CYS A C 1
ATOM 1285 O O . CYS A 1 163 ? 10.764 4.329 -21.975 1.00 92.50 163 CYS A O 1
ATOM 1287 N N . GLU A 1 164 ? 11.109 6.518 -22.251 1.00 90.94 164 GLU A N 1
ATOM 1288 C CA . GLU A 1 164 ? 9.869 6.729 -23.019 1.00 90.94 164 GLU A CA 1
ATOM 1289 C C . GLU A 1 164 ? 9.850 5.942 -24.334 1.00 90.94 164 GLU A C 1
ATOM 1291 O O . GLU A 1 164 ? 8.806 5.467 -24.777 1.00 90.94 164 GLU A O 1
ATOM 1296 N N . LYS A 1 165 ? 11.017 5.784 -24.966 1.00 91.00 165 LYS A N 1
ATOM 1297 C CA . LYS A 1 165 ? 11.150 4.986 -26.183 1.00 91.00 165 LYS A CA 1
ATOM 1298 C C . LYS A 1 165 ? 10.919 3.512 -25.865 1.00 91.00 165 LYS A C 1
ATOM 1300 O O . LYS A 1 165 ? 10.178 2.855 -26.585 1.00 91.00 165 LYS A O 1
ATOM 1305 N N . LYS A 1 166 ? 11.505 3.023 -24.771 1.00 91.75 166 LYS A N 1
ATOM 1306 C CA . LYS A 1 166 ? 11.372 1.635 -24.328 1.00 91.75 166 LYS A CA 1
ATOM 1307 C C . LYS A 1 166 ? 9.975 1.312 -23.796 1.00 91.75 166 LYS A C 1
ATOM 1309 O O . LYS A 1 166 ? 9.507 0.195 -23.990 1.00 91.75 166 LYS A O 1
ATOM 1314 N N . MET A 1 167 ? 9.275 2.294 -23.226 1.00 91.25 167 MET A N 1
ATOM 1315 C CA . MET A 1 167 ? 7.864 2.184 -22.838 1.00 91.25 167 MET A CA 1
ATOM 1316 C C . MET A 1 167 ? 6.984 1.728 -24.009 1.00 91.25 167 MET A C 1
ATOM 1318 O O . MET A 1 167 ? 6.103 0.904 -23.799 1.00 91.25 167 MET A O 1
ATOM 1322 N N . LYS A 1 168 ? 7.265 2.161 -25.247 1.00 88.50 168 LYS A N 1
ATOM 1323 C CA . LYS A 1 168 ? 6.523 1.704 -26.439 1.00 88.50 168 LYS A CA 1
ATOM 1324 C C . LYS A 1 168 ? 6.665 0.205 -26.702 1.00 88.50 168 LYS A C 1
ATOM 1326 O O . LYS A 1 168 ? 5.719 -0.406 -27.169 1.00 88.50 168 LYS A O 1
ATOM 1331 N N . ASP A 1 169 ? 7.806 -0.389 -26.355 1.00 89.19 169 ASP A N 1
ATOM 1332 C CA . ASP A 1 169 ? 8.031 -1.826 -26.540 1.00 89.19 169 ASP A CA 1
ATOM 1333 C C . ASP A 1 169 ? 7.367 -2.655 -25.428 1.00 89.19 169 ASP A C 1
ATOM 1335 O O . ASP A 1 169 ? 6.898 -3.766 -25.667 1.00 89.19 169 ASP A O 1
ATOM 1339 N N . VAL A 1 170 ? 7.373 -2.153 -24.186 1.00 91.50 170 VAL A N 1
ATOM 1340 C CA . VAL A 1 170 ? 6.922 -2.928 -23.014 1.00 91.50 170 VAL A CA 1
ATOM 1341 C C . VAL A 1 170 ? 5.433 -2.751 -22.719 1.00 91.50 170 VAL A C 1
ATOM 1343 O O . VAL A 1 170 ? 4.787 -3.684 -22.242 1.00 91.50 170 VAL A O 1
ATOM 1346 N N . CYS A 1 171 ? 4.862 -1.584 -23.019 1.00 89.94 171 CYS A N 1
ATOM 1347 C CA . CYS A 1 171 ? 3.476 -1.258 -22.696 1.00 89.94 171 CYS A CA 1
ATOM 1348 C C . CYS A 1 171 ? 2.412 -2.086 -23.426 1.00 89.94 171 CYS A C 1
ATOM 1350 O O . CYS A 1 171 ? 1.436 -2.436 -22.760 1.00 89.94 171 CYS A O 1
ATOM 1352 N N . PRO A 1 172 ? 2.562 -2.477 -24.708 1.00 86.19 172 PRO A N 1
ATOM 1353 C CA . PRO A 1 172 ? 1.599 -3.363 -25.371 1.00 86.19 172 PRO A CA 1
ATOM 1354 C C . PRO A 1 172 ? 1.373 -4.684 -24.622 1.00 86.19 172 PRO A C 1
ATOM 1356 O O . PRO A 1 172 ? 0.285 -5.255 -24.668 1.00 86.19 172 PRO A O 1
ATOM 1359 N N . VAL A 1 173 ? 2.392 -5.149 -23.891 1.00 86.31 173 VAL A N 1
ATOM 1360 C CA . VAL A 1 173 ? 2.323 -6.354 -23.062 1.00 86.31 173 VAL A CA 1
ATOM 1361 C C . VAL A 1 173 ? 1.877 -6.011 -21.639 1.00 86.31 173 VAL A C 1
ATOM 1363 O O . VAL A 1 173 ? 0.876 -6.540 -21.170 1.00 86.31 173 VAL A O 1
ATOM 1366 N N . LEU A 1 174 ? 2.585 -5.109 -20.950 1.00 88.31 174 LEU A N 1
ATOM 1367 C CA . LEU A 1 174 ? 2.379 -4.868 -19.516 1.00 88.31 174 LEU A CA 1
ATOM 1368 C C . LEU A 1 174 ? 1.062 -4.170 -19.183 1.00 88.31 174 LEU A C 1
ATOM 1370 O O . LEU A 1 174 ? 0.488 -4.432 -18.130 1.00 88.31 174 LEU A O 1
ATOM 1374 N N . SER A 1 175 ? 0.554 -3.312 -20.069 1.00 85.50 175 SER A N 1
ATOM 1375 C CA . SER A 1 175 ? -0.707 -2.595 -19.830 1.00 85.50 175 SER A CA 1
ATOM 1376 C C . SER A 1 175 ? -1.910 -3.529 -19.659 1.00 85.50 175 SER A C 1
ATOM 1378 O O . SER A 1 175 ? -2.909 -3.142 -19.064 1.00 85.50 175 SER A O 1
ATOM 1380 N N . ARG A 1 176 ? -1.814 -4.771 -20.145 1.00 82.31 176 ARG A N 1
ATOM 1381 C CA . ARG A 1 176 ? -2.882 -5.778 -20.072 1.00 82.31 176 ARG A CA 1
ATOM 1382 C C . ARG A 1 176 ? -2.900 -6.542 -18.747 1.00 82.31 176 ARG A C 1
ATOM 1384 O O . ARG A 1 176 ? -3.858 -7.265 -18.483 1.00 82.31 176 ARG A O 1
ATOM 1391 N N . GLU A 1 177 ? -1.858 -6.394 -17.931 1.00 83.31 177 GLU A N 1
ATOM 1392 C CA . GLU A 1 177 ? -1.684 -7.167 -16.699 1.00 83.31 177 GLU A CA 1
ATOM 1393 C C . GLU A 1 177 ? -2.352 -6.501 -15.487 1.00 83.31 177 GLU A C 1
ATOM 1395 O O . GLU A 1 177 ? -2.844 -7.195 -14.595 1.00 83.31 177 GLU A O 1
ATOM 1400 N N . SER A 1 178 ? -2.429 -5.164 -15.444 1.00 84.62 178 SER A N 1
ATOM 1401 C CA . SER A 1 178 ? -3.159 -4.451 -14.388 1.00 84.62 178 SER A CA 1
ATOM 1402 C C . SER A 1 178 ? -3.554 -3.024 -14.772 1.00 84.62 178 SER A C 1
ATOM 1404 O O . SER A 1 178 ? -2.923 -2.395 -15.623 1.00 84.62 178 SER A O 1
ATOM 1406 N N . ASP A 1 179 ? -4.563 -2.484 -14.080 1.00 83.75 179 ASP A N 1
ATOM 1407 C CA . ASP A 1 179 ? -5.013 -1.096 -14.253 1.00 83.75 179 ASP A CA 1
ATOM 1408 C C . ASP A 1 179 ? -3.887 -0.089 -13.950 1.00 83.75 179 ASP A C 1
ATOM 1410 O O . ASP A 1 179 ? -3.758 0.934 -14.622 1.00 83.75 179 ASP A O 1
ATOM 1414 N N . GLU A 1 180 ? -3.019 -0.384 -12.975 1.00 88.25 180 GLU A N 1
ATOM 1415 C CA . GLU A 1 180 ? -1.860 0.457 -12.650 1.00 88.25 180 GLU A CA 1
ATOM 1416 C C . GLU A 1 180 ? -0.849 0.495 -13.795 1.00 88.25 180 GLU A C 1
ATOM 1418 O O . GLU A 1 180 ? -0.388 1.571 -14.173 1.00 88.25 180 GLU A O 1
ATOM 1423 N N . LEU A 1 181 ? -0.521 -0.666 -14.373 1.00 90.31 181 LEU A N 1
ATOM 1424 C CA . LEU A 1 181 ? 0.394 -0.754 -15.510 1.00 90.31 181 LEU A CA 1
ATOM 1425 C C . LEU A 1 181 ? -0.190 -0.064 -16.743 1.00 90.31 181 LEU A C 1
ATOM 1427 O O . LEU A 1 181 ? 0.533 0.659 -17.428 1.00 90.31 181 LEU A O 1
ATOM 1431 N N . MET A 1 182 ? -1.495 -0.213 -16.986 1.00 86.94 182 MET A N 1
ATOM 1432 C CA . MET A 1 182 ? -2.204 0.558 -18.007 1.00 86.94 182 MET A CA 1
ATOM 1433 C C . MET A 1 182 ? -2.040 2.062 -17.766 1.00 86.94 182 MET A C 1
ATOM 1435 O O . MET A 1 182 ? -1.611 2.792 -18.658 1.00 86.94 182 MET A O 1
ATOM 1439 N N . SER A 1 183 ? -2.302 2.520 -16.543 1.00 86.88 183 SER A N 1
ATOM 1440 C CA . SER A 1 183 ? -2.231 3.936 -16.167 1.00 86.88 183 SER A CA 1
ATOM 1441 C C . SER A 1 183 ? -0.826 4.511 -16.369 1.00 86.88 183 SER A C 1
ATOM 1443 O O . SER A 1 183 ? -0.667 5.587 -16.947 1.00 86.88 183 SER A O 1
ATOM 1445 N N . PHE A 1 184 ? 0.214 3.770 -15.977 1.00 91.81 184 PHE A N 1
ATOM 1446 C CA . PHE A 1 184 ? 1.603 4.158 -16.223 1.00 91.81 184 PHE A CA 1
ATOM 1447 C C . PHE A 1 184 ? 1.942 4.244 -17.713 1.00 91.81 184 PHE A C 1
ATOM 1449 O O . PHE A 1 184 ? 2.683 5.136 -18.136 1.00 91.81 184 PHE A O 1
ATOM 1456 N N . CYS A 1 185 ? 1.388 3.336 -18.512 1.00 90.38 185 CYS A N 1
ATOM 1457 C CA . CYS A 1 185 ? 1.588 3.288 -19.953 1.00 90.38 185 CYS A CA 1
ATOM 1458 C C . CYS A 1 185 ? 0.875 4.405 -20.722 1.00 90.38 185 CYS A C 1
ATOM 1460 O O . CYS A 1 185 ? 1.318 4.743 -21.819 1.00 90.38 185 CYS A O 1
ATOM 1462 N N . LEU A 1 186 ? -0.172 5.001 -20.149 1.00 88.56 186 LEU A N 1
ATOM 1463 C CA . LEU A 1 186 ? -0.888 6.143 -20.726 1.00 88.56 186 LEU A CA 1
ATOM 1464 C C . LEU A 1 186 ? -0.164 7.479 -20.516 1.00 88.56 186 LEU A C 1
ATOM 1466 O O . LEU A 1 186 ? -0.397 8.420 -21.268 1.00 88.56 186 LEU A O 1
ATOM 1470 N N . ASP A 1 187 ? 0.734 7.577 -19.534 1.00 88.62 187 ASP A N 1
ATOM 1471 C CA . ASP A 1 187 ? 1.549 8.777 -19.301 1.00 88.62 187 ASP A CA 1
ATOM 1472 C C . ASP A 1 187 ? 3.041 8.417 -19.183 1.00 88.62 187 ASP A C 1
ATOM 1474 O O . ASP A 1 187 ? 3.631 8.493 -18.099 1.00 88.62 187 ASP A O 1
ATOM 1478 N N . PRO A 1 188 ? 3.687 8.001 -20.292 1.00 89.50 188 PRO A N 1
ATOM 1479 C CA . PRO A 1 188 ? 5.068 7.530 -20.262 1.00 89.50 188 PRO A CA 1
ATOM 1480 C C . PRO A 1 188 ? 6.037 8.601 -19.751 1.00 89.50 188 PRO A C 1
ATOM 1482 O O . PRO A 1 188 ? 6.987 8.270 -19.045 1.00 89.50 188 PRO A O 1
ATOM 1485 N N . THR A 1 189 ? 5.785 9.882 -20.031 1.00 89.75 189 THR A N 1
ATOM 1486 C CA . THR A 1 189 ? 6.641 10.982 -19.573 1.00 89.75 189 THR A CA 1
ATOM 1487 C C . THR A 1 189 ? 6.616 11.128 -18.056 1.00 89.75 189 THR A C 1
ATOM 1489 O O . THR A 1 189 ? 7.682 11.132 -17.429 1.00 89.75 189 THR A O 1
ATOM 1492 N N . LYS A 1 190 ? 5.432 11.218 -17.430 1.00 91.19 190 LYS A N 1
ATOM 1493 C CA . LYS A 1 190 ? 5.363 11.305 -15.961 1.00 91.19 190 LYS A CA 1
ATOM 1494 C C . LYS A 1 190 ? 5.852 10.021 -15.303 1.00 91.19 190 LYS A C 1
ATOM 1496 O O . LYS A 1 190 ? 6.601 10.093 -14.326 1.00 91.19 190 LYS A O 1
ATOM 1501 N N . THR A 1 191 ? 5.497 8.866 -15.862 1.00 93.38 191 THR A N 1
ATOM 1502 C CA . THR A 1 191 ? 5.954 7.557 -15.384 1.00 93.38 191 THR A CA 1
ATOM 1503 C C . THR A 1 191 ? 7.478 7.479 -15.380 1.00 93.38 191 THR A C 1
ATOM 1505 O O . THR A 1 191 ? 8.074 7.216 -14.339 1.00 93.38 191 THR A O 1
ATOM 1508 N N . CYS A 1 192 ? 8.145 7.799 -16.490 1.00 93.44 192 CYS A N 1
ATOM 1509 C CA . CYS A 1 192 ? 9.605 7.766 -16.576 1.00 93.44 192 CYS A CA 1
ATOM 1510 C C . CYS A 1 192 ? 10.286 8.717 -15.580 1.00 93.44 192 CYS A C 1
ATOM 1512 O O . CYS A 1 192 ? 11.308 8.364 -14.987 1.00 93.44 192 CYS A O 1
ATOM 1514 N N . GLN A 1 193 ? 9.715 9.900 -15.334 1.00 92.38 193 GLN A N 1
ATOM 1515 C CA . GLN A 1 193 ? 10.227 10.822 -14.314 1.00 92.38 193 GLN A CA 1
ATOM 1516 C C . GLN A 1 193 ? 10.103 10.253 -12.892 1.00 92.38 193 GLN A C 1
ATOM 1518 O O . GLN A 1 193 ? 11.032 10.398 -12.092 1.00 92.38 193 GLN A O 1
ATOM 1523 N N . ALA A 1 194 ? 8.981 9.603 -12.573 1.00 92.25 194 ALA A N 1
ATOM 1524 C CA . ALA A 1 194 ? 8.769 8.952 -11.283 1.00 92.25 194 ALA A CA 1
ATOM 1525 C C . ALA A 1 194 ? 9.704 7.745 -11.098 1.00 92.25 194 ALA A C 1
ATOM 1527 O O . ALA A 1 194 ? 10.395 7.646 -10.081 1.00 92.25 194 ALA A O 1
ATOM 1528 N N . LEU A 1 195 ? 9.805 6.883 -12.115 1.00 93.38 195 LEU A N 1
ATOM 1529 C CA . LEU A 1 195 ? 10.679 5.709 -12.112 1.00 93.38 195 LEU A CA 1
ATOM 1530 C C . LEU A 1 195 ? 12.153 6.085 -11.982 1.00 93.38 195 LEU A C 1
ATOM 1532 O O . LEU A 1 195 ? 12.896 5.386 -11.301 1.00 93.38 195 LEU A O 1
ATOM 1536 N N . LYS A 1 196 ? 12.586 7.212 -12.559 1.00 92.00 196 LYS A N 1
ATOM 1537 C CA . LYS A 1 196 ? 13.958 7.703 -12.384 1.00 92.00 196 LYS A CA 1
ATOM 1538 C C . LYS A 1 196 ? 14.288 7.974 -10.916 1.00 92.00 196 LYS A C 1
ATOM 1540 O O . LYS A 1 196 ? 15.314 7.500 -10.432 1.00 92.00 196 LYS A O 1
ATOM 1545 N N . LYS A 1 197 ? 13.403 8.667 -10.192 1.00 90.94 197 LYS A N 1
ATOM 1546 C CA . LYS A 1 197 ? 13.577 8.926 -8.750 1.00 90.94 197 LYS A CA 1
ATOM 1547 C C . LYS A 1 197 ? 13.590 7.622 -7.950 1.00 90.94 197 LYS A C 1
ATOM 1549 O O . LYS A 1 197 ? 14.483 7.411 -7.135 1.00 90.94 197 LYS A O 1
ATOM 1554 N N . LYS A 1 198 ? 12.660 6.709 -8.246 1.00 90.12 198 LYS A N 1
ATOM 1555 C CA . LYS A 1 198 ? 12.589 5.402 -7.572 1.00 90.12 198 LYS A CA 1
ATOM 1556 C C . LYS A 1 198 ? 13.799 4.521 -7.855 1.00 90.12 198 LYS A C 1
ATOM 1558 O O . LYS A 1 198 ? 14.319 3.892 -6.943 1.00 90.12 198 LYS A O 1
ATOM 1563 N N . SER A 1 199 ? 14.311 4.528 -9.082 1.00 90.12 199 SER A N 1
ATOM 1564 C CA . SER A 1 199 ? 15.548 3.834 -9.443 1.00 90.12 199 SER A CA 1
ATOM 1565 C C . SER A 1 199 ? 16.730 4.329 -8.603 1.00 90.12 199 SER A C 1
ATOM 1567 O O . SER A 1 199 ? 17.516 3.525 -8.110 1.00 90.12 199 SER A O 1
ATOM 1569 N N . GLU A 1 200 ? 16.848 5.640 -8.372 1.00 89.69 200 GLU A N 1
ATOM 1570 C CA . GLU A 1 200 ? 17.895 6.196 -7.504 1.00 89.69 200 GLU A CA 1
ATOM 1571 C C . GLU A 1 200 ? 17.757 5.739 -6.044 1.00 89.69 200 GLU A C 1
ATOM 1573 O O . GLU A 1 200 ? 18.761 5.416 -5.406 1.00 89.69 200 GLU A O 1
ATOM 1578 N N . GLU A 1 201 ? 16.535 5.681 -5.512 1.00 89.75 201 GLU A N 1
ATOM 1579 C CA . GLU A 1 201 ? 16.254 5.170 -4.164 1.00 89.75 201 GLU A CA 1
ATOM 1580 C C . GLU A 1 201 ? 16.589 3.680 -4.034 1.00 89.75 201 GLU A C 1
ATOM 1582 O O . GLU A 1 201 ? 17.307 3.290 -3.109 1.00 89.75 201 GLU A O 1
ATOM 1587 N N . VAL A 1 202 ? 16.149 2.861 -4.994 1.00 89.38 202 VAL A N 1
ATOM 1588 C CA . VAL A 1 202 ? 16.448 1.423 -5.055 1.00 89.38 202 VAL A CA 1
ATOM 1589 C C . VAL A 1 202 ? 17.956 1.188 -5.109 1.00 89.38 202 VAL A C 1
ATOM 1591 O O . VAL A 1 202 ? 18.469 0.369 -4.348 1.00 89.38 202 VAL A O 1
ATOM 1594 N N . CYS A 1 203 ? 18.693 1.948 -5.926 1.00 89.19 203 CYS A N 1
ATOM 1595 C CA . CYS A 1 203 ? 20.150 1.833 -5.992 1.00 89.19 203 CYS A CA 1
ATOM 1596 C C . CYS A 1 203 ? 20.831 2.167 -4.658 1.00 89.19 203 CYS A C 1
ATOM 1598 O O . CYS A 1 203 ? 21.722 1.434 -4.233 1.00 89.19 203 CYS A O 1
ATOM 1600 N N . LYS A 1 204 ? 20.391 3.227 -3.964 1.00 89.94 204 LYS A N 1
ATOM 1601 C CA . LYS A 1 204 ? 20.928 3.597 -2.640 1.00 89.94 204 LYS A CA 1
ATOM 1602 C C . LYS A 1 204 ? 20.649 2.527 -1.584 1.00 89.94 204 LYS A C 1
ATOM 1604 O O . LYS A 1 204 ? 21.482 2.287 -0.711 1.00 89.94 204 LYS A O 1
ATOM 1609 N N . LEU A 1 205 ? 19.467 1.908 -1.619 1.00 88.50 205 LEU A N 1
ATOM 1610 C CA . LEU A 1 205 ? 19.118 0.815 -0.709 1.00 88.50 205 LEU A CA 1
ATOM 1611 C C . LEU A 1 205 ? 19.947 -0.436 -1.003 1.00 88.50 205 LEU A C 1
ATOM 1613 O O . LEU A 1 205 ? 20.483 -1.034 -0.071 1.00 88.50 205 LEU A O 1
ATOM 1617 N N . LEU A 1 206 ? 20.103 -0.786 -2.280 1.00 88.25 206 LEU A N 1
ATOM 1618 C CA . LEU A 1 206 ? 20.915 -1.919 -2.714 1.00 88.25 206 LEU A CA 1
ATOM 1619 C C . LEU A 1 206 ? 22.379 -1.757 -2.286 1.00 88.25 206 LEU A C 1
ATOM 1621 O O . LEU A 1 206 ? 22.950 -2.681 -1.715 1.00 88.25 206 LEU A O 1
ATOM 1625 N N . GLU A 1 207 ? 22.972 -0.578 -2.473 1.00 87.44 207 GLU A N 1
ATOM 1626 C CA . GLU A 1 207 ? 24.344 -0.287 -2.034 1.00 87.44 207 GLU A CA 1
ATOM 1627 C C . GLU A 1 207 ? 24.519 -0.508 -0.520 1.00 87.44 207 GLU A C 1
ATOM 1629 O O . GLU A 1 207 ? 25.409 -1.245 -0.090 1.00 87.44 207 GLU A O 1
ATOM 1634 N N . LYS A 1 208 ? 23.592 0.023 0.292 1.00 87.25 208 LYS A N 1
ATOM 1635 C CA . LYS A 1 208 ? 23.582 -0.185 1.751 1.00 87.25 208 LYS A CA 1
ATOM 1636 C C . LYS A 1 208 ? 23.419 -1.653 2.150 1.00 87.25 208 LYS A C 1
ATOM 1638 O O . LYS A 1 208 ? 23.950 -2.065 3.181 1.00 87.25 208 LYS A O 1
ATOM 1643 N N . GLU A 1 209 ? 22.638 -2.433 1.404 1.00 84.62 209 GLU A N 1
ATOM 1644 C CA . GLU A 1 209 ? 22.453 -3.865 1.665 1.00 84.62 209 GLU A CA 1
ATOM 1645 C C . GLU A 1 209 ? 23.712 -4.674 1.341 1.00 84.62 209 GLU A C 1
ATOM 1647 O O . GLU A 1 209 ? 24.084 -5.554 2.121 1.00 84.62 209 GLU A O 1
ATOM 1652 N N . LEU A 1 210 ? 24.387 -4.351 0.236 1.00 84.50 210 LEU A N 1
ATOM 1653 C CA . LEU A 1 210 ? 25.626 -5.007 -0.188 1.00 84.50 210 LEU A CA 1
ATOM 1654 C C . LEU A 1 210 ? 26.781 -4.728 0.787 1.00 84.50 210 LEU A C 1
ATOM 1656 O O . LEU A 1 210 ? 27.590 -5.614 1.065 1.00 84.50 210 LEU A O 1
ATOM 1660 N N . ASP A 1 211 ? 26.820 -3.543 1.399 1.00 80.19 211 ASP A N 1
ATOM 1661 C CA . ASP A 1 211 ? 27.833 -3.207 2.407 1.00 80.19 211 ASP A CA 1
ATOM 1662 C C . ASP A 1 211 ? 27.685 -3.994 3.724 1.00 80.19 211 ASP A C 1
ATOM 1664 O O . ASP A 1 211 ? 28.667 -4.189 4.445 1.00 80.19 211 ASP A O 1
ATOM 1668 N N . LYS A 1 212 ? 26.487 -4.505 4.047 1.00 73.38 212 LYS A N 1
ATOM 1669 C CA . LYS A 1 212 ? 26.202 -5.172 5.334 1.00 73.38 212 LYS A CA 1
ATOM 1670 C C . LYS A 1 212 ? 26.717 -6.619 5.455 1.00 73.38 212 LYS A C 1
ATOM 1672 O O . LYS A 1 212 ? 26.541 -7.215 6.513 1.00 73.38 212 LYS A O 1
ATOM 1677 N N . LYS A 1 213 ? 27.365 -7.196 4.431 1.00 63.16 213 LYS A N 1
ATOM 1678 C CA . LYS A 1 213 ? 28.078 -8.506 4.435 1.00 63.16 213 LYS A CA 1
ATOM 1679 C C . LYS A 1 213 ? 27.411 -9.677 5.201 1.00 63.16 213 LYS A C 1
ATOM 1681 O O . LYS A 1 213 ? 28.108 -10.557 5.707 1.00 63.16 213 LYS A O 1
ATOM 1686 N N . SER A 1 214 ? 26.080 -9.756 5.268 1.00 65.50 214 SER A N 1
ATOM 1687 C CA . SER A 1 214 ? 25.387 -10.894 5.899 1.00 65.50 214 SER A CA 1
ATOM 1688 C C . SER A 1 214 ? 25.149 -12.028 4.894 1.00 65.50 214 SER A C 1
ATOM 1690 O O . SER A 1 214 ? 24.657 -11.793 3.793 1.00 65.50 214 SER A O 1
ATOM 1692 N N . SER A 1 215 ? 25.470 -13.279 5.245 1.00 63.19 215 SER A N 1
ATOM 1693 C CA . SER A 1 215 ? 25.204 -14.446 4.375 1.00 63.19 215 SER A CA 1
ATOM 1694 C C . SER A 1 215 ? 23.724 -14.788 4.238 1.00 63.19 215 SER A C 1
ATOM 1696 O O . SER A 1 215 ? 23.340 -15.391 3.245 1.00 63.19 215 SER A O 1
ATOM 1698 N N . GLU A 1 216 ? 22.907 -14.442 5.233 1.00 70.25 216 GLU A N 1
ATOM 1699 C CA . GLU A 1 216 ? 21.546 -14.980 5.384 1.00 70.25 216 GLU A CA 1
ATOM 1700 C C . GLU A 1 216 ? 20.576 -14.491 4.301 1.00 70.25 216 GLU A C 1
ATOM 1702 O O . GLU A 1 216 ? 19.524 -15.084 4.100 1.00 70.25 216 GLU A O 1
ATOM 1707 N N . LYS A 1 217 ? 20.956 -13.446 3.557 1.00 82.50 217 LYS A N 1
ATOM 1708 C CA . LYS A 1 217 ? 20.139 -12.815 2.510 1.00 82.50 217 LYS A CA 1
ATOM 1709 C C . LYS A 1 217 ? 20.780 -12.854 1.121 1.00 82.50 217 LYS A C 1
ATOM 1711 O O . LYS A 1 217 ? 20.515 -11.985 0.297 1.00 82.50 217 LYS A O 1
ATOM 1716 N N . CYS A 1 218 ? 21.646 -13.837 0.858 1.00 86.44 218 CYS A N 1
ATOM 1717 C CA . CYS A 1 218 ? 22.324 -13.960 -0.437 1.00 86.44 218 CYS A CA 1
ATOM 1718 C C . CYS A 1 218 ? 21.336 -14.018 -1.614 1.00 86.44 218 CYS A C 1
ATOM 1720 O O . CYS A 1 218 ? 21.500 -13.276 -2.571 1.00 86.44 218 CYS A O 1
ATOM 1722 N N . HIS A 1 219 ? 20.276 -14.830 -1.538 1.00 85.88 219 HIS A N 1
ATOM 1723 C CA . HIS A 1 219 ? 19.318 -14.947 -2.645 1.00 85.88 219 HIS A CA 1
ATOM 1724 C C . HIS A 1 219 ? 18.611 -13.617 -2.964 1.00 85.88 219 HIS A C 1
ATOM 1726 O O . HIS A 1 219 ? 18.575 -13.213 -4.121 1.00 85.88 219 HIS A O 1
ATOM 1732 N N . GLU A 1 220 ? 18.116 -12.908 -1.941 1.00 87.06 220 GLU A N 1
ATOM 1733 C CA . GLU A 1 220 ? 17.444 -11.605 -2.091 1.00 87.06 220 GLU A CA 1
ATOM 1734 C C . GLU A 1 220 ? 18.364 -10.558 -2.737 1.00 87.06 220 GLU A C 1
ATOM 1736 O O . GLU A 1 220 ? 17.949 -9.819 -3.630 1.00 87.06 220 GLU A O 1
ATOM 1741 N N . ARG A 1 221 ? 19.636 -10.497 -2.318 1.00 88.50 221 ARG A N 1
ATOM 1742 C CA . ARG A 1 221 ? 20.597 -9.547 -2.897 1.00 88.50 221 ARG A CA 1
ATOM 1743 C C . ARG A 1 221 ? 20.971 -9.896 -4.329 1.00 88.50 221 ARG A C 1
ATOM 1745 O O . ARG A 1 221 ? 21.042 -8.996 -5.161 1.00 88.50 221 ARG A O 1
ATOM 1752 N N . LEU A 1 222 ? 21.171 -11.179 -4.635 1.00 89.06 222 LEU A N 1
A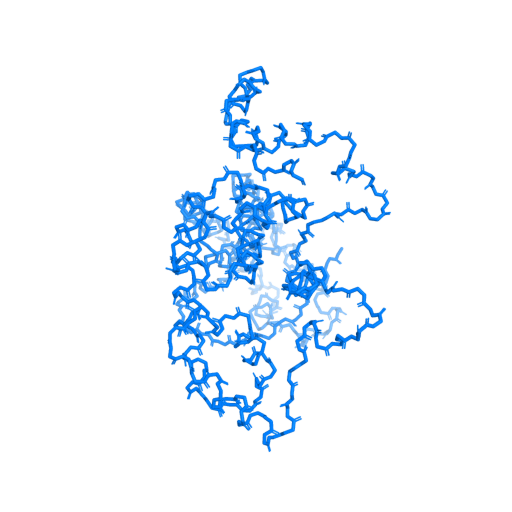TOM 1753 C CA . LEU A 1 222 ? 21.472 -11.621 -5.996 1.00 89.06 222 LEU A CA 1
ATOM 1754 C C . LEU A 1 222 ? 20.304 -11.360 -6.953 1.00 89.06 222 LEU A C 1
ATOM 1756 O O . LEU A 1 222 ? 20.542 -10.925 -8.078 1.00 89.06 222 LEU A O 1
ATOM 1760 N N . GLU A 1 223 ? 19.062 -11.556 -6.503 1.00 89.19 223 GLU A N 1
ATOM 1761 C CA . GLU A 1 223 ? 17.864 -11.181 -7.260 1.00 89.19 223 GLU A CA 1
ATOM 1762 C C . GLU A 1 223 ? 17.844 -9.674 -7.549 1.00 89.19 223 GLU A C 1
ATOM 1764 O O . GLU A 1 223 ? 17.723 -9.260 -8.704 1.00 89.19 223 GLU A O 1
ATOM 1769 N N . LYS A 1 224 ? 18.042 -8.833 -6.525 1.00 89.12 224 LYS A N 1
ATOM 1770 C CA . LYS A 1 224 ? 18.097 -7.375 -6.710 1.00 89.12 224 LYS A CA 1
ATOM 1771 C C . LYS A 1 224 ? 19.234 -6.951 -7.638 1.00 89.12 224 LYS A C 1
ATOM 1773 O O . LYS A 1 224 ? 19.043 -6.074 -8.473 1.00 89.12 224 LYS A O 1
ATOM 1778 N N . CYS A 1 225 ? 20.401 -7.577 -7.529 1.00 89.62 225 CYS A N 1
ATOM 1779 C CA . CYS A 1 225 ? 21.519 -7.333 -8.434 1.00 89.62 225 CYS A CA 1
ATOM 1780 C C . CYS A 1 225 ? 21.201 -7.734 -9.877 1.00 89.62 225 CYS A C 1
ATOM 1782 O O . CYS A 1 225 ? 21.608 -7.029 -10.796 1.00 89.62 225 CYS A O 1
ATOM 1784 N N . HIS A 1 226 ? 20.453 -8.818 -10.089 1.00 89.31 226 HIS A N 1
ATOM 1785 C CA . HIS A 1 226 ? 20.021 -9.225 -11.423 1.00 89.31 226 HIS A CA 1
ATOM 1786 C C . HIS A 1 226 ? 19.091 -8.190 -12.068 1.00 89.31 226 HIS A C 1
ATOM 1788 O O . HIS A 1 226 ? 19.318 -7.809 -13.212 1.00 89.31 226 HIS A O 1
ATOM 1794 N N . PHE A 1 227 ? 18.081 -7.713 -11.337 1.00 88.88 227 PHE A N 1
ATOM 1795 C CA . PHE A 1 227 ? 17.075 -6.804 -11.894 1.00 88.88 227 PHE A CA 1
ATOM 1796 C C . PHE A 1 227 ? 17.499 -5.332 -11.913 1.00 88.88 227 PHE A C 1
ATOM 1798 O O . PHE A 1 227 ? 17.168 -4.604 -12.846 1.00 88.88 227 PHE A O 1
ATOM 1805 N N . TYR A 1 228 ? 18.228 -4.877 -10.895 1.00 88.12 228 TYR A N 1
ATOM 1806 C CA . TYR A 1 228 ? 18.540 -3.458 -10.703 1.00 88.12 228 TYR A CA 1
ATOM 1807 C C . TYR A 1 228 ? 20.020 -3.128 -10.910 1.00 88.12 228 TYR A C 1
ATOM 1809 O O . TYR A 1 228 ? 20.353 -1.959 -11.091 1.00 88.12 228 TYR A O 1
ATOM 1817 N N . GLY A 1 229 ? 20.912 -4.125 -10.918 1.00 85.69 229 GLY A N 1
ATOM 1818 C CA . GLY A 1 229 ? 22.360 -3.909 -10.994 1.00 85.69 229 GLY A CA 1
ATOM 1819 C C . GLY A 1 229 ? 22.782 -3.106 -12.222 1.00 85.69 229 GLY A C 1
ATOM 1820 O O . GLY A 1 229 ? 23.513 -2.132 -12.081 1.00 85.69 229 GLY A O 1
ATOM 1821 N N . GLU A 1 230 ? 22.254 -3.427 -13.410 1.00 82.56 230 GLU A N 1
ATOM 1822 C CA . GLU A 1 230 ? 22.558 -2.668 -14.638 1.00 82.56 230 GLU A CA 1
ATOM 1823 C C . GLU A 1 230 ? 22.094 -1.207 -14.576 1.00 82.56 230 GLU A C 1
ATOM 1825 O O . GLU A 1 230 ? 22.713 -0.328 -15.176 1.00 82.56 230 GLU A O 1
ATOM 1830 N N . ALA A 1 231 ? 21.003 -0.935 -13.857 1.00 82.31 231 ALA A N 1
ATOM 1831 C CA . ALA A 1 231 ? 20.495 0.417 -13.681 1.00 82.31 231 ALA A CA 1
ATOM 1832 C C . ALA A 1 231 ? 21.311 1.206 -12.648 1.00 82.31 231 ALA A C 1
ATOM 1834 O O . ALA A 1 231 ? 21.252 2.434 -12.623 1.00 82.31 231 ALA A O 1
ATOM 1835 N N . CYS A 1 232 ? 22.078 0.552 -11.778 1.00 84.94 232 CYS A N 1
ATOM 1836 C CA . CYS A 1 232 ? 22.802 1.193 -10.691 1.00 84.94 232 CYS A CA 1
ATOM 1837 C C . CYS A 1 232 ? 24.285 1.393 -11.033 1.00 84.94 232 CYS A C 1
ATOM 1839 O O . CYS A 1 232 ? 25.011 0.472 -11.385 1.00 84.94 232 CYS A O 1
ATOM 1841 N N . THR A 1 233 ? 24.771 2.627 -10.905 1.00 72.81 233 THR A N 1
ATOM 1842 C CA . THR A 1 233 ? 26.188 2.939 -11.116 1.00 72.81 233 THR A CA 1
ATOM 1843 C C . THR A 1 233 ? 27.013 2.381 -9.959 1.00 72.81 233 THR A C 1
ATOM 1845 O O . THR A 1 233 ? 26.706 2.682 -8.811 1.00 72.81 233 THR A O 1
ATOM 1848 N N . GLN A 1 234 ? 28.077 1.627 -10.255 1.00 63.72 234 GLN A N 1
ATOM 1849 C CA . GLN A 1 234 ? 29.069 1.161 -9.268 1.00 63.72 234 GLN A CA 1
ATOM 1850 C C . GLN A 1 234 ? 28.531 0.241 -8.154 1.00 63.72 234 GLN A C 1
ATOM 1852 O O . GLN A 1 234 ? 29.018 0.272 -7.027 1.00 63.72 234 GLN A O 1
ATOM 1857 N N . THR A 1 235 ? 27.564 -0.632 -8.441 1.00 69.44 235 THR A N 1
ATOM 1858 C CA . THR A 1 235 ? 27.164 -1.642 -7.447 1.00 69.44 235 THR A CA 1
ATOM 1859 C C . THR A 1 235 ? 28.228 -2.721 -7.278 1.00 69.44 235 THR A C 1
ATOM 1861 O O . THR A 1 235 ? 28.702 -3.281 -8.266 1.00 69.44 235 THR A O 1
ATOM 1864 N N . LYS A 1 236 ? 28.506 -3.126 -6.033 1.00 83.38 236 LYS A N 1
ATOM 1865 C CA . LYS A 1 236 ? 29.347 -4.291 -5.680 1.00 83.38 236 LYS A CA 1
ATOM 1866 C C . LYS A 1 236 ? 28.674 -5.643 -5.981 1.00 83.38 236 LYS A C 1
ATOM 1868 O O . LYS A 1 236 ? 28.970 -6.647 -5.339 1.00 83.38 236 LYS A O 1
ATOM 1873 N N . CYS A 1 237 ? 27.754 -5.684 -6.944 1.00 87.00 237 CYS A N 1
ATOM 1874 C CA . CYS A 1 237 ? 26.974 -6.872 -7.281 1.00 87.00 237 CYS A CA 1
ATOM 1875 C C . CYS A 1 237 ? 27.853 -8.042 -7.742 1.00 87.00 237 CYS A C 1
ATOM 1877 O O . CYS A 1 237 ? 27.608 -9.176 -7.344 1.00 87.00 237 CYS A O 1
ATOM 1879 N N . ASP A 1 238 ? 28.918 -7.777 -8.504 1.00 85.56 238 ASP A N 1
ATOM 1880 C CA . ASP A 1 238 ? 29.867 -8.820 -8.918 1.00 85.56 238 ASP A CA 1
ATOM 1881 C C . ASP A 1 238 ? 30.672 -9.388 -7.741 1.00 85.56 238 ASP A C 1
ATOM 1883 O O . ASP A 1 238 ? 30.993 -10.579 -7.709 1.00 85.56 238 ASP A O 1
ATOM 1887 N N . GLU A 1 239 ? 31.004 -8.545 -6.761 1.00 86.44 239 GLU A N 1
ATOM 1888 C CA . GLU A 1 239 ? 31.702 -8.965 -5.545 1.00 86.44 239 GLU A CA 1
ATOM 1889 C C . GLU A 1 239 ? 30.783 -9.805 -4.649 1.00 86.44 239 GLU A C 1
ATOM 1891 O O . GLU A 1 239 ? 31.179 -10.889 -4.214 1.00 86.44 239 GLU A O 1
ATOM 1896 N N . ASP A 1 240 ? 29.544 -9.353 -4.425 1.00 86.25 240 ASP A N 1
ATOM 1897 C CA . ASP A 1 240 ? 28.545 -10.086 -3.636 1.00 86.25 240 ASP A CA 1
ATOM 1898 C C . ASP A 1 240 ? 28.168 -11.412 -4.307 1.00 86.25 240 ASP A C 1
ATOM 1900 O O . ASP A 1 240 ? 28.069 -12.434 -3.628 1.00 86.25 240 ASP A O 1
ATOM 1904 N N . LYS A 1 241 ? 28.089 -11.448 -5.645 1.00 87.19 241 LYS A N 1
ATOM 1905 C CA . LYS A 1 241 ? 27.911 -12.687 -6.414 1.00 87.19 241 LYS A CA 1
ATOM 1906 C C . LYS A 1 241 ? 28.990 -13.714 -6.104 1.00 87.19 241 LYS A C 1
ATOM 1908 O O . LYS A 1 241 ? 28.663 -14.826 -5.694 1.00 87.19 241 LYS A O 1
ATOM 1913 N N . LYS A 1 242 ? 30.266 -13.335 -6.205 1.00 87.44 242 LYS A N 1
ATOM 1914 C CA . LYS A 1 242 ? 31.388 -14.230 -5.869 1.00 87.44 242 LYS A CA 1
ATOM 1915 C C . LYS A 1 242 ? 31.350 -14.670 -4.406 1.00 87.44 242 LYS A C 1
ATOM 1917 O O . LYS A 1 242 ? 31.646 -15.823 -4.097 1.00 87.44 242 LYS A O 1
ATOM 1922 N N . GLN A 1 243 ? 30.982 -13.767 -3.498 1.00 86.56 243 GLN A N 1
ATOM 1923 C CA . GLN A 1 243 ? 30.888 -14.075 -2.073 1.00 86.56 243 GLN A CA 1
ATOM 1924 C C . GLN A 1 243 ? 29.768 -15.083 -1.769 1.00 86.56 243 GLN A C 1
ATOM 1926 O O . GLN A 1 243 ? 29.966 -15.987 -0.955 1.00 86.56 243 GLN A O 1
ATOM 1931 N N . CYS A 1 244 ? 28.603 -14.936 -2.399 1.00 87.62 244 CYS A N 1
ATOM 1932 C CA . CYS A 1 244 ? 27.474 -15.844 -2.231 1.00 87.62 244 CYS A CA 1
ATOM 1933 C C . CY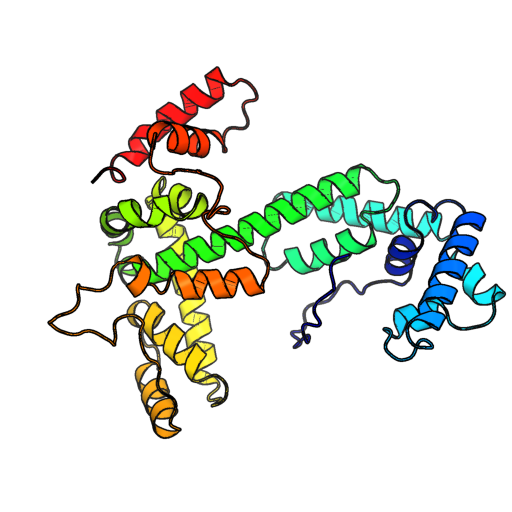S A 1 244 ? 27.726 -17.204 -2.900 1.00 87.62 244 CYS A C 1
ATOM 1935 O O . CYS A 1 244 ? 27.485 -18.233 -2.266 1.00 87.62 244 CYS A O 1
ATOM 1937 N N . GLU A 1 245 ? 28.315 -17.225 -4.100 1.00 87.62 245 GLU A N 1
ATOM 1938 C CA . GLU A 1 245 ? 28.736 -18.457 -4.784 1.00 87.62 245 GLU A CA 1
ATOM 1939 C C . GLU A 1 245 ? 29.763 -19.238 -3.953 1.00 87.62 245 GLU A C 1
ATOM 1941 O O . GLU A 1 245 ? 29.625 -20.448 -3.775 1.00 87.62 245 GLU A O 1
ATOM 1946 N N . GLY A 1 246 ? 30.737 -18.547 -3.344 1.00 85.00 246 GLY A N 1
ATOM 1947 C CA . GLY A 1 246 ? 31.707 -19.155 -2.425 1.00 85.00 246 GLY A CA 1
ATOM 1948 C C . GLY A 1 246 ? 31.083 -19.792 -1.175 1.00 85.00 246 GLY A C 1
ATOM 1949 O O . GLY A 1 246 ? 31.723 -20.607 -0.516 1.00 85.00 246 GLY A O 1
ATOM 1950 N N . LYS A 1 247 ? 29.827 -19.457 -0.855 1.00 85.06 247 LYS A N 1
ATOM 1951 C CA . LYS A 1 247 ? 29.035 -20.049 0.235 1.00 85.06 247 LYS A CA 1
ATOM 1952 C C . LYS A 1 247 ? 27.995 -21.065 -0.259 1.00 85.06 247 LYS A C 1
ATOM 1954 O O . LYS A 1 247 ? 27.176 -21.518 0.535 1.00 85.06 247 LYS A O 1
ATOM 1959 N N . GLY A 1 248 ? 28.013 -21.417 -1.545 1.00 84.50 248 GLY A N 1
ATOM 1960 C CA . GLY A 1 248 ? 27.081 -22.368 -2.157 1.00 84.50 248 GLY A CA 1
ATOM 1961 C C . GLY A 1 248 ? 25.716 -21.782 -2.533 1.00 84.50 248 GLY A C 1
ATOM 1962 O O 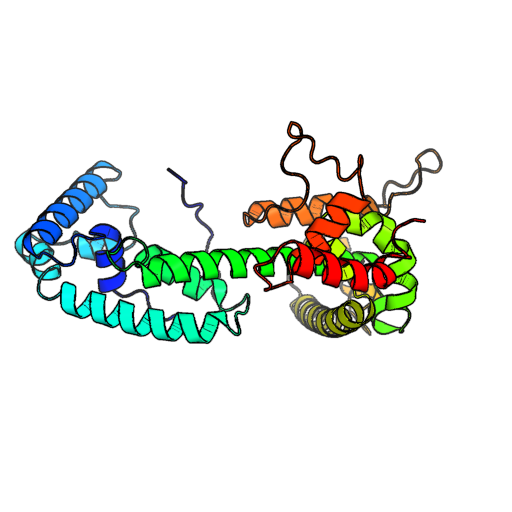. GLY A 1 248 ? 24.836 -22.532 -2.950 1.00 84.50 248 GLY A O 1
ATOM 1963 N N . PHE A 1 249 ? 25.521 -20.465 -2.417 1.00 85.88 249 PHE A N 1
ATOM 1964 C CA . PHE A 1 249 ? 24.295 -19.803 -2.863 1.00 85.88 249 PHE A CA 1
ATOM 1965 C C . PHE A 1 249 ? 24.436 -19.371 -4.319 1.00 85.88 249 PHE A C 1
ATOM 1967 O O . PHE A 1 249 ? 25.353 -18.634 -4.673 1.00 85.88 249 PHE A O 1
ATOM 1974 N N . THR A 1 250 ? 23.493 -19.787 -5.157 1.00 83.62 250 THR A N 1
ATOM 1975 C CA . THR A 1 250 ? 23.381 -19.325 -6.543 1.00 83.62 250 THR A CA 1
ATOM 1976 C C . THR A 1 250 ? 21.981 -18.775 -6.773 1.00 83.62 250 THR A C 1
ATOM 1978 O O . THR A 1 250 ? 21.017 -19.250 -6.172 1.00 83.62 250 THR A O 1
ATOM 1981 N N . TYR A 1 251 ? 21.875 -17.752 -7.617 1.00 84.12 251 TYR A N 1
ATOM 1982 C CA . TYR A 1 251 ? 20.593 -17.221 -8.063 1.00 84.12 251 TYR A CA 1
ATOM 1983 C C . TYR A 1 251 ? 20.356 -17.641 -9.504 1.00 84.12 251 TYR A C 1
ATOM 1985 O O . TYR A 1 251 ? 21.197 -17.428 -10.382 1.00 84.12 251 TYR A O 1
ATOM 1993 N N . LYS A 1 252 ? 19.198 -18.250 -9.733 1.00 83.50 252 LYS A N 1
ATOM 1994 C CA . LYS A 1 252 ? 18.789 -18.729 -11.040 1.00 83.50 252 LYS A CA 1
ATOM 1995 C C . LYS A 1 252 ? 17.830 -17.713 -11.650 1.00 83.50 252 LYS A C 1
ATOM 1997 O O . LYS A 1 252 ? 16.660 -17.679 -11.292 1.00 83.50 252 LYS A O 1
ATOM 2002 N N . ALA A 1 253 ? 18.336 -16.891 -12.569 1.00 81.31 253 ALA A N 1
ATOM 2003 C CA . ALA A 1 253 ? 17.520 -15.896 -13.260 1.00 81.31 253 ALA A CA 1
ATOM 2004 C C . ALA A 1 253 ? 16.336 -16.553 -14.001 1.00 81.31 253 ALA A C 1
ATOM 2006 O O . ALA A 1 253 ? 16.503 -17.669 -14.513 1.00 81.31 253 ALA A O 1
ATOM 2007 N N . PRO A 1 254 ? 15.184 -15.876 -14.148 1.00 78.31 254 PRO A N 1
ATOM 2008 C CA . PRO A 1 254 ? 13.999 -16.444 -14.801 1.00 78.31 254 PRO A CA 1
ATOM 2009 C C . PRO A 1 254 ? 14.249 -17.004 -16.216 1.00 78.31 254 PRO A C 1
ATOM 2011 O O . PRO A 1 254 ? 13.607 -17.974 -16.636 1.00 78.31 254 PRO A O 1
ATOM 2014 N N . GLU A 1 255 ? 15.221 -16.439 -16.940 1.00 71.00 255 GLU A N 1
ATOM 2015 C CA . GLU A 1 255 ? 15.609 -16.841 -18.301 1.00 71.00 255 GLU A CA 1
ATOM 2016 C C . GLU A 1 255 ? 16.670 -17.952 -18.376 1.00 71.00 255 GLU A C 1
ATOM 2018 O O . GLU A 1 255 ? 16.923 -18.498 -19.448 1.00 71.00 255 GLU A O 1
ATOM 2023 N N . SER A 1 256 ? 17.299 -18.310 -17.256 1.00 64.69 256 SER A N 1
ATOM 2024 C CA . SER A 1 256 ? 18.509 -19.155 -17.223 1.00 64.69 256 SER A CA 1
ATOM 2025 C C . SER A 1 256 ? 18.323 -20.603 -17.706 1.00 64.69 256 SER A C 1
ATOM 2027 O O . SER A 1 256 ? 19.307 -21.287 -17.968 1.00 64.69 256 SER A O 1
ATOM 2029 N N . ASP A 1 257 ? 17.083 -21.063 -17.892 1.00 61.66 257 ASP A N 1
ATOM 2030 C CA . ASP A 1 257 ? 16.748 -22.353 -18.520 1.00 61.66 257 ASP A CA 1
ATOM 2031 C C . ASP A 1 257 ? 16.673 -22.287 -20.054 1.00 61.66 257 ASP A C 1
ATOM 2033 O O . ASP A 1 257 ? 15.959 -23.082 -20.686 1.00 61.66 257 ASP A O 1
ATOM 2037 N N . PHE A 1 258 ? 17.366 -21.320 -20.663 1.00 56.16 258 PHE A N 1
ATOM 2038 C CA . PHE A 1 258 ? 17.408 -21.165 -22.109 1.00 56.16 258 PHE A CA 1
ATOM 2039 C C . PHE A 1 258 ? 17.942 -22.443 -22.763 1.00 56.16 258 PHE A C 1
ATOM 2041 O O . PHE A 1 258 ? 19.083 -22.859 -22.570 1.00 56.16 258 PHE A O 1
ATOM 2048 N N . SER A 1 259 ? 17.084 -23.066 -23.562 1.00 62.72 259 SER A N 1
ATOM 2049 C CA . SER A 1 259 ? 17.437 -24.163 -24.449 1.00 62.72 259 SER A CA 1
ATOM 2050 C C . SER A 1 259 ? 17.239 -23.658 -25.873 1.00 62.72 259 SER A C 1
ATOM 2052 O O . SER A 1 259 ? 16.196 -23.058 -26.126 1.00 62.72 259 SER A O 1
ATOM 2054 N N . PRO A 1 260 ? 18.148 -23.944 -26.823 1.00 63.56 260 PRO A N 1
ATOM 2055 C CA . PRO A 1 260 ? 17.961 -23.598 -28.236 1.00 63.56 260 PRO A CA 1
ATOM 2056 C C . PRO A 1 260 ? 16.671 -24.169 -28.850 1.00 63.56 260 PRO A C 1
ATOM 2058 O O . PRO A 1 260 ? 16.250 -23.740 -29.917 1.00 63.56 260 PRO A O 1
ATOM 2061 N N . VAL A 1 261 ? 16.062 -25.153 -28.180 1.00 74.12 261 VAL A N 1
ATOM 2062 C CA . VAL A 1 261 ? 14.823 -25.832 -28.580 1.00 74.12 261 VAL A CA 1
ATOM 2063 C C . VAL A 1 261 ? 13.584 -25.200 -27.925 1.00 74.12 261 VAL A C 1
ATOM 2065 O O . VAL A 1 261 ? 12.459 -25.469 -28.336 1.00 74.12 261 VAL A O 1
ATOM 2068 N N . LYS A 1 262 ? 13.763 -24.361 -26.896 1.00 62.72 262 LYS A N 1
ATOM 2069 C CA . LYS A 1 262 ? 12.673 -23.657 -26.213 1.00 62.72 262 LYS A CA 1
ATOM 2070 C C . LYS A 1 262 ? 12.513 -22.247 -26.800 1.00 62.72 262 LYS A C 1
ATOM 2072 O O . LYS A 1 262 ? 13.516 -21.615 -27.130 1.00 62.72 262 LYS A O 1
ATOM 2077 N N . PRO A 1 263 ? 11.277 -21.724 -26.902 1.00 62.28 263 PRO A N 1
ATOM 2078 C CA . PRO A 1 263 ? 11.048 -20.329 -27.262 1.00 62.28 263 PRO A CA 1
ATOM 2079 C C . PRO A 1 263 ? 11.836 -19.383 -26.349 1.00 62.28 263 PRO A C 1
ATOM 2081 O O . PRO A 1 263 ? 12.056 -19.693 -25.172 1.00 62.28 263 PRO A O 1
ATOM 2084 N N . ARG A 1 264 ? 12.231 -18.215 -26.877 1.00 64.31 264 ARG A N 1
ATOM 2085 C CA . ARG A 1 264 ? 12.765 -17.126 -26.043 1.00 64.31 264 ARG A CA 1
ATOM 2086 C C . ARG A 1 264 ? 11.801 -16.837 -24.894 1.00 64.31 264 ARG A C 1
ATOM 2088 O O . ARG A 1 264 ? 10.585 -16.937 -25.066 1.00 64.31 264 ARG A O 1
ATOM 2095 N N . ALA A 1 265 ? 12.353 -16.490 -23.733 1.00 71.38 265 ALA A N 1
ATOM 2096 C CA . ALA A 1 265 ? 11.537 -16.063 -22.607 1.00 71.38 265 ALA A CA 1
ATOM 2097 C C . ALA A 1 265 ? 10.663 -14.868 -23.027 1.00 71.38 265 ALA A C 1
ATOM 2099 O O . ALA A 1 265 ? 11.133 -13.956 -23.708 1.00 71.38 265 ALA A O 1
ATOM 2100 N N . SER A 1 266 ? 9.380 -14.912 -22.667 1.00 84.50 266 SER A N 1
ATOM 2101 C CA . SER A 1 266 ? 8.482 -13.771 -22.827 1.00 84.50 266 SER A CA 1
ATOM 2102 C C . SER A 1 266 ? 8.901 -12.646 -21.881 1.00 84.50 266 SER A C 1
ATOM 2104 O O . SER A 1 266 ? 9.508 -12.913 -20.842 1.00 84.50 266 SER A O 1
ATOM 2106 N N . LEU A 1 267 ? 8.519 -11.405 -22.198 1.00 85.81 267 LEU A N 1
ATOM 2107 C CA . LEU A 1 267 ? 8.767 -10.250 -21.327 1.00 85.81 267 LEU A CA 1
ATOM 2108 C C . LEU A 1 267 ? 8.258 -10.490 -19.894 1.00 85.81 267 LEU A C 1
ATOM 2110 O O . LEU A 1 267 ? 8.962 -10.220 -18.932 1.00 85.81 267 LEU A O 1
ATOM 2114 N N . LEU A 1 268 ? 7.060 -11.061 -19.741 1.00 86.62 268 LEU A N 1
ATOM 2115 C CA . LEU A 1 268 ? 6.480 -11.346 -18.421 1.00 86.62 268 LEU A CA 1
ATOM 2116 C C . LEU A 1 268 ? 7.345 -12.314 -17.602 1.00 86.62 268 LEU A C 1
ATOM 2118 O O . LEU A 1 268 ? 7.516 -12.147 -16.394 1.00 86.62 268 LEU A O 1
ATOM 2122 N N . ARG A 1 269 ? 7.935 -13.312 -18.270 1.00 86.06 269 ARG A N 1
ATOM 2123 C CA . ARG A 1 269 ? 8.850 -14.254 -17.628 1.00 86.06 269 ARG A CA 1
ATOM 2124 C C . ARG A 1 269 ? 10.184 -13.592 -17.305 1.00 86.06 269 ARG A C 1
ATOM 2126 O O . ARG A 1 269 ? 10.718 -13.851 -16.234 1.00 86.06 269 ARG A O 1
ATOM 2133 N N . SER A 1 270 ? 10.722 -12.764 -18.200 1.00 87.38 270 SER A N 1
ATOM 2134 C CA . SER A 1 270 ? 12.033 -12.136 -18.008 1.00 87.38 270 SER A CA 1
ATOM 2135 C C . SER A 1 270 ? 12.057 -11.183 -16.817 1.00 87.38 270 SER A C 1
ATOM 2137 O O . SER A 1 270 ? 13.029 -11.174 -16.070 1.00 87.38 270 SER A O 1
ATOM 2139 N N . ILE A 1 271 ? 10.962 -10.457 -16.578 1.00 90.38 271 ILE A N 1
ATOM 2140 C CA . ILE A 1 271 ? 10.823 -9.554 -15.426 1.00 90.38 271 ILE A CA 1
ATOM 2141 C C . ILE A 1 271 ? 10.408 -10.272 -14.132 1.00 90.38 271 ILE A C 1
ATOM 2143 O O . ILE A 1 271 ? 10.369 -9.654 -13.070 1.00 90.38 271 ILE A O 1
ATOM 2147 N N . GLY A 1 272 ? 10.095 -11.570 -14.198 1.00 89.31 272 GLY A N 1
ATOM 2148 C CA . GLY A 1 272 ? 9.640 -12.347 -13.045 1.00 89.31 272 GLY A CA 1
ATOM 2149 C C . GLY A 1 272 ? 8.257 -11.932 -12.529 1.00 89.31 272 GLY A C 1
ATOM 2150 O O . GLY A 1 272 ? 8.071 -11.867 -11.316 1.00 89.31 272 GLY A O 1
ATOM 2151 N N . LEU A 1 273 ? 7.300 -11.647 -13.427 1.00 89.62 273 LEU A N 1
ATOM 2152 C CA . LEU A 1 273 ? 5.938 -11.204 -13.079 1.00 89.62 273 LEU A CA 1
ATOM 2153 C C . LEU A 1 273 ? 5.296 -12.083 -11.992 1.00 89.62 273 LEU A C 1
ATOM 2155 O O . LEU A 1 273 ? 4.845 -11.573 -10.969 1.00 89.62 273 LEU A O 1
ATOM 2159 N N . ASP A 1 274 ? 5.308 -13.403 -12.196 1.00 86.69 274 ASP A N 1
ATOM 2160 C CA . ASP A 1 274 ? 4.688 -14.369 -11.283 1.00 86.69 274 ASP A CA 1
ATOM 2161 C C . ASP A 1 274 ? 5.275 -14.300 -9.869 1.00 86.69 274 ASP A C 1
ATOM 2163 O O . ASP A 1 274 ? 4.553 -14.466 -8.887 1.00 86.69 274 ASP A O 1
ATOM 2167 N N . ASP A 1 275 ? 6.585 -14.080 -9.752 1.00 87.94 275 ASP A N 1
ATOM 2168 C CA . ASP A 1 275 ? 7.261 -14.018 -8.457 1.00 87.94 275 ASP A CA 1
ATOM 2169 C C . ASP A 1 275 ? 6.920 -12.714 -7.734 1.00 87.94 275 ASP A C 1
ATOM 2171 O O . ASP A 1 275 ? 6.644 -12.726 -6.532 1.00 87.94 275 ASP A O 1
ATOM 2175 N N . VAL A 1 276 ? 6.853 -11.602 -8.474 1.00 90.69 276 VAL A N 1
ATOM 2176 C CA . VAL A 1 276 ? 6.408 -10.307 -7.946 1.00 90.69 276 VAL A CA 1
ATOM 2177 C C . VAL A 1 276 ? 4.962 -10.397 -7.450 1.00 90.69 276 VAL A C 1
ATOM 2179 O O . VAL A 1 276 ? 4.681 -9.994 -6.321 1.00 90.69 276 VAL A O 1
ATOM 2182 N N . TYR A 1 277 ? 4.055 -10.990 -8.229 1.00 89.25 277 TYR A N 1
ATOM 2183 C CA . TYR A 1 277 ? 2.652 -11.148 -7.832 1.00 89.25 277 TYR A CA 1
ATOM 2184 C C . TYR A 1 277 ? 2.489 -12.087 -6.638 1.00 89.25 277 TYR A C 1
ATOM 2186 O O . TYR A 1 277 ? 1.841 -11.714 -5.666 1.00 89.25 277 TYR A O 1
ATOM 2194 N N . LYS A 1 278 ? 3.153 -13.250 -6.620 1.00 88.69 278 LYS A N 1
ATOM 2195 C CA . LYS A 1 278 ? 3.126 -14.154 -5.453 1.00 88.69 278 LYS A CA 1
ATOM 2196 C C . LYS A 1 278 ? 3.678 -13.501 -4.190 1.00 88.69 278 LYS A C 1
ATOM 2198 O O . LYS A 1 278 ? 3.256 -13.838 -3.085 1.00 88.69 278 LYS A O 1
ATOM 2203 N N . ASN A 1 279 ? 4.660 -12.611 -4.319 1.00 87.19 279 ASN A N 1
ATOM 2204 C CA . ASN A 1 279 ? 5.172 -11.859 -3.180 1.00 87.19 279 ASN A CA 1
ATOM 2205 C C . ASN A 1 279 ? 4.163 -10.805 -2.709 1.00 87.19 279 ASN A C 1
ATOM 2207 O O . ASN A 1 279 ? 3.909 -10.733 -1.509 1.00 87.19 279 ASN A O 1
ATOM 2211 N N . ALA A 1 280 ? 3.523 -10.083 -3.629 1.00 88.69 280 ALA A N 1
ATOM 2212 C CA . ALA A 1 280 ? 2.447 -9.143 -3.318 1.00 88.69 280 ALA A CA 1
ATOM 2213 C C . ALA A 1 280 ? 1.247 -9.834 -2.632 1.00 88.69 280 ALA A C 1
ATOM 2215 O O . ALA A 1 280 ? 0.731 -9.341 -1.627 1.00 88.69 280 ALA A O 1
ATOM 2216 N N . GLU A 1 281 ? 0.864 -11.030 -3.089 1.00 88.19 281 GLU A N 1
ATOM 2217 C CA . GLU A 1 281 ? -0.222 -11.829 -2.505 1.00 88.19 281 GLU A CA 1
ATOM 2218 C C . GLU A 1 281 ? 0.040 -12.209 -1.045 1.00 88.19 281 GLU A C 1
ATOM 2220 O O . GLU A 1 281 ? -0.888 -12.221 -0.232 1.00 88.19 281 GLU A O 1
ATOM 2225 N N . LYS A 1 282 ? 1.300 -12.481 -0.670 1.00 87.56 282 LYS A N 1
ATOM 2226 C CA . LYS A 1 282 ? 1.654 -12.757 0.735 1.00 87.56 282 LYS A CA 1
ATOM 2227 C C . LYS A 1 282 ? 1.293 -11.580 1.631 1.00 87.56 282 LYS A C 1
ATOM 2229 O O . LYS A 1 282 ? 0.918 -11.806 2.783 1.00 87.56 282 LYS A O 1
ATOM 2234 N N . ASP A 1 283 ? 1.395 -10.360 1.110 1.00 83.50 283 ASP A N 1
ATOM 2235 C CA . ASP A 1 283 ? 1.038 -9.103 1.771 1.00 83.50 283 ASP A CA 1
ATOM 2236 C C . ASP A 1 283 ? -0.445 -8.730 1.609 1.00 83.50 283 ASP A C 1
ATOM 2238 O O . ASP A 1 283 ? -0.863 -7.655 2.035 1.00 83.50 283 ASP A O 1
ATOM 2242 N N . GLY A 1 284 ? -1.258 -9.631 1.046 1.00 85.75 284 GLY A N 1
ATOM 2243 C CA . GLY A 1 284 ? -2.686 -9.421 0.818 1.00 85.75 284 GLY A CA 1
ATOM 2244 C C . GLY A 1 284 ? -2.991 -8.520 -0.377 1.00 85.75 284 GLY A C 1
ATOM 2245 O O . GLY A 1 284 ? -4.128 -8.076 -0.514 1.00 85.75 284 GLY A O 1
ATOM 2246 N N . ILE A 1 285 ? -2.001 -8.239 -1.230 1.00 87.50 285 ILE A N 1
ATOM 2247 C CA . ILE A 1 285 ? -2.151 -7.391 -2.411 1.00 87.50 285 ILE A CA 1
ATOM 2248 C C . ILE A 1 285 ? -2.436 -8.266 -3.623 1.00 87.50 285 ILE A C 1
ATOM 2250 O O . ILE A 1 285 ? -1.609 -9.069 -4.045 1.00 87.50 285 ILE A O 1
ATOM 2254 N N . LEU A 1 286 ? -3.629 -8.097 -4.178 1.00 84.31 286 LEU A N 1
ATOM 2255 C CA . LEU A 1 286 ? -4.118 -8.833 -5.335 1.00 84.31 286 LEU A CA 1
ATOM 2256 C C . LEU A 1 286 ? -4.040 -7.924 -6.562 1.00 84.31 286 LEU A C 1
ATOM 2258 O O . LEU A 1 286 ? -4.603 -6.824 -6.565 1.00 84.31 286 LEU A O 1
ATOM 2262 N N . ILE A 1 287 ? -3.317 -8.387 -7.580 1.00 75.50 287 ILE A N 1
ATOM 2263 C CA . ILE A 1 287 ? -2.992 -7.645 -8.802 1.00 75.50 287 ILE A CA 1
ATOM 2264 C C . ILE A 1 287 ? -3.328 -8.531 -9.992 1.00 75.50 287 ILE A C 1
ATOM 2266 O O . ILE A 1 287 ? -3.016 -9.719 -9.988 1.00 75.50 287 ILE A O 1
ATOM 2270 N N . GLY A 1 288 ? -3.957 -7.954 -11.012 1.00 63.25 288 GLY A N 1
ATOM 2271 C CA . GLY A 1 288 ? -4.357 -8.708 -12.196 1.00 63.25 288 GLY A CA 1
ATOM 2272 C C . GLY A 1 288 ? -5.507 -9.688 -11.930 1.00 63.25 288 GLY A C 1
ATOM 2273 O O . GLY A 1 288 ? -6.032 -9.784 -10.821 1.00 63.25 288 GLY A O 1
ATOM 2274 N N . ARG A 1 289 ? -5.972 -10.344 -13.003 1.00 50.88 289 ARG A N 1
ATOM 2275 C CA . ARG A 1 289 ? -7.280 -11.027 -13.128 1.00 50.88 289 ARG A CA 1
ATOM 2276 C C . ARG A 1 289 ? -7.694 -11.855 -11.897 1.00 50.88 289 ARG A C 1
ATOM 2278 O O . ARG A 1 289 ? -7.388 -13.041 -11.801 1.00 50.88 289 ARG A O 1
ATOM 2285 N N . GLN A 1 290 ? -8.531 -11.291 -11.026 1.00 37.53 290 GLN A N 1
ATOM 2286 C CA . GLN A 1 290 ? -9.393 -12.116 -10.182 1.00 37.53 290 GLN A CA 1
ATOM 2287 C C . GLN A 1 290 ? -10.439 -12.790 -11.071 1.00 37.53 290 GLN A C 1
ATOM 2289 O O . GLN A 1 290 ? -11.373 -12.148 -11.547 1.00 37.53 290 GLN A O 1
ATOM 2294 N N . GLY A 1 291 ? -10.257 -14.090 -11.295 1.00 36.50 291 GLY A N 1
ATOM 2295 C CA . GLY A 1 291 ? -11.184 -14.914 -12.055 1.00 36.50 291 GLY A CA 1
ATOM 2296 C C . GLY A 1 291 ? -10.485 -15.737 -13.123 1.00 36.50 291 GLY A C 1
ATOM 2297 O O . GLY A 1 291 ? -10.551 -15.418 -14.302 1.00 36.50 291 GLY A O 1
ATOM 2298 N N . VAL A 1 292 ? -9.948 -16.885 -12.719 1.00 39.00 292 VAL A N 1
ATOM 2299 C CA . VAL A 1 292 ? -9.926 -18.051 -13.615 1.00 39.00 292 VAL A CA 1
ATOM 2300 C C . VAL A 1 292 ? -11.356 -18.539 -13.938 1.00 39.00 292 VAL A C 1
ATOM 2302 O O . VAL A 1 292 ? -11.498 -19.394 -14.796 1.00 39.00 292 VAL A O 1
ATOM 2305 N N . ASP A 1 293 ? -12.402 -17.938 -13.339 1.00 34.62 293 ASP A N 1
ATOM 2306 C CA . ASP A 1 293 ? -13.830 -18.200 -13.608 1.00 34.62 293 ASP A CA 1
ATOM 2307 C C . ASP A 1 293 ? -14.725 -16.935 -13.694 1.00 34.62 293 ASP A C 1
ATOM 2309 O O . ASP A 1 293 ? -15.951 -17.022 -13.634 1.00 34.62 293 ASP A O 1
ATOM 2313 N N . LEU A 1 294 ? -14.155 -15.738 -13.875 1.00 32.97 294 LEU A N 1
ATOM 2314 C CA . LEU A 1 294 ? -14.920 -14.571 -14.336 1.00 32.97 294 LEU A CA 1
ATOM 2315 C C . LEU A 1 294 ? -14.251 -14.050 -15.606 1.00 32.97 294 LEU A C 1
ATOM 2317 O O . LEU A 1 294 ? -13.095 -13.629 -15.541 1.00 32.97 294 LEU A O 1
ATOM 2321 N N . PRO A 1 295 ? -14.938 -14.048 -16.761 1.00 32.53 295 PRO A N 1
ATOM 2322 C CA . PRO A 1 295 ? -14.397 -13.453 -17.964 1.00 32.53 295 PRO A CA 1
ATOM 2323 C C . PRO A 1 295 ? -14.426 -11.932 -17.787 1.00 32.53 295 PRO A C 1
ATOM 2325 O O . PRO A 1 295 ? -15.346 -11.254 -18.225 1.00 32.53 295 PRO A O 1
ATOM 2328 N N . LYS A 1 296 ? -13.408 -11.368 -17.136 1.00 40.38 296 LYS A N 1
ATOM 2329 C CA . LYS A 1 296 ? -12.887 -10.080 -17.590 1.00 40.38 296 LYS A CA 1
ATOM 2330 C C . LYS A 1 296 ? -11.827 -10.386 -18.627 1.00 40.38 296 LYS A C 1
ATOM 2332 O O . LYS A 1 296 ? -10.626 -10.437 -18.360 1.00 40.38 296 LYS A O 1
ATOM 2337 N N . THR A 1 297 ? -12.319 -10.650 -19.825 1.00 39.22 297 THR A N 1
ATOM 2338 C CA . THR A 1 297 ? -11.564 -10.507 -21.054 1.00 39.22 297 THR A CA 1
ATOM 2339 C C . THR A 1 297 ? -11.206 -9.029 -21.215 1.00 39.22 297 THR A C 1
ATOM 2341 O O . THR A 1 297 ? -11.836 -8.319 -21.988 1.00 39.22 297 THR A O 1
ATOM 2344 N N . PHE A 1 298 ? -10.125 -8.581 -20.562 1.00 43.19 298 PHE A N 1
ATOM 2345 C CA . PHE A 1 298 ? -9.214 -7.671 -21.265 1.00 43.19 298 PHE A CA 1
ATOM 2346 C C . PHE A 1 298 ? -8.804 -8.440 -22.526 1.00 43.19 298 PHE A C 1
ATOM 2348 O O . PHE A 1 298 ? -7.951 -9.333 -22.465 1.00 43.19 298 PHE A O 1
ATOM 2355 N N . GLY A 1 299 ? -9.560 -8.255 -23.606 1.00 44.94 299 GLY A N 1
ATOM 2356 C CA . GLY A 1 299 ? -9.499 -9.152 -24.756 1.00 44.94 299 GLY A CA 1
ATOM 2357 C C . GLY A 1 299 ? -10.646 -9.029 -25.753 1.00 44.94 299 GLY A C 1
ATOM 2358 O O . GLY A 1 299 ? -10.366 -9.099 -26.943 1.00 44.94 299 GLY A O 1
ATOM 2359 N N . ASP A 1 300 ? -11.891 -8.790 -25.318 1.00 47.59 300 ASP A N 1
ATOM 2360 C CA . ASP A 1 300 ? -13.013 -8.767 -26.277 1.00 47.59 300 ASP A CA 1
ATOM 2361 C C . ASP A 1 300 ? -13.315 -7.350 -26.789 1.00 47.59 300 ASP A C 1
ATOM 2363 O O . ASP A 1 300 ? -13.625 -7.187 -27.964 1.00 47.59 300 ASP A O 1
ATOM 2367 N N . ASN A 1 301 ? -13.157 -6.317 -25.945 1.00 56.56 301 ASN A N 1
ATOM 2368 C CA . ASN A 1 301 ? -13.316 -4.904 -26.314 1.00 56.56 301 ASN A CA 1
ATOM 2369 C C . ASN A 1 301 ? -12.289 -4.014 -25.584 1.00 56.56 301 ASN A C 1
ATOM 2371 O O . ASN A 1 301 ? -12.654 -3.237 -24.703 1.00 56.56 301 ASN A O 1
ATOM 2375 N N . LEU A 1 302 ? -11.014 -4.069 -25.998 1.00 61.97 302 LEU A N 1
ATOM 2376 C CA . LEU A 1 302 ? -9.919 -3.213 -25.494 1.00 61.97 302 LEU A CA 1
ATOM 2377 C C . LEU A 1 302 ? -10.323 -1.732 -25.370 1.00 61.97 302 LEU A C 1
ATOM 2379 O O . LEU A 1 302 ? -9.952 -1.052 -24.420 1.00 61.97 302 LEU A O 1
ATOM 2383 N N . VAL A 1 303 ? -11.139 -1.247 -26.308 1.00 64.25 303 VAL A N 1
ATOM 2384 C CA . VAL A 1 303 ? -11.663 0.124 -26.326 1.00 64.25 303 VAL A CA 1
ATOM 2385 C C . VAL A 1 303 ? -12.579 0.415 -25.132 1.00 64.25 303 VAL A C 1
ATOM 2387 O O . VAL A 1 303 ? -12.496 1.495 -24.559 1.00 64.25 303 VAL A O 1
ATOM 2390 N N . GLN A 1 304 ? -13.449 -0.518 -24.732 1.00 65.00 304 GLN A N 1
ATOM 2391 C CA . GLN A 1 304 ? -14.331 -0.327 -23.574 1.00 65.00 304 GLN A CA 1
ATOM 2392 C C . GLN A 1 304 ? -13.544 -0.342 -22.264 1.00 65.00 304 GLN A C 1
ATOM 2394 O O . GLN A 1 304 ? -13.782 0.513 -21.413 1.00 65.00 304 GLN A O 1
ATOM 2399 N N . ASP A 1 305 ? -12.585 -1.257 -22.127 1.00 67.19 305 ASP A N 1
ATOM 2400 C CA . ASP A 1 305 ? -11.739 -1.344 -20.934 1.00 67.19 305 ASP A CA 1
ATOM 2401 C C . ASP A 1 305 ? -10.838 -0.110 -20.797 1.00 67.19 305 ASP A C 1
ATOM 2403 O O . ASP A 1 305 ? -10.752 0.495 -19.727 1.00 67.19 305 ASP A O 1
ATOM 2407 N N . LEU A 1 306 ? -10.250 0.342 -21.906 1.00 69.25 306 LEU A N 1
ATOM 2408 C CA . LEU A 1 306 ? -9.475 1.577 -21.960 1.00 69.25 306 LEU A CA 1
ATOM 2409 C C . LEU A 1 306 ? -10.335 2.799 -21.609 1.00 69.25 306 LEU A C 1
ATOM 2411 O O . LEU A 1 306 ? -9.909 3.645 -20.826 1.00 69.25 306 LEU A O 1
ATOM 2415 N N . LEU A 1 307 ? -11.561 2.894 -22.134 1.00 69.50 307 LEU A N 1
ATOM 2416 C CA . LEU A 1 307 ? -12.484 3.982 -21.793 1.00 69.50 307 LEU A CA 1
ATOM 2417 C C . LEU A 1 307 ? -12.879 3.966 -20.314 1.00 69.50 307 LEU A C 1
ATOM 2419 O O . LEU A 1 307 ? -13.006 5.033 -19.711 1.00 69.50 307 LEU A O 1
ATOM 2423 N N . LEU A 1 308 ? -13.050 2.783 -19.719 1.00 70.00 308 LEU A N 1
ATOM 2424 C CA . LEU A 1 308 ? -13.307 2.646 -18.288 1.00 70.00 308 LEU A CA 1
ATOM 2425 C C . LEU A 1 308 ? -12.134 3.196 -17.475 1.00 70.00 308 LEU A C 1
ATOM 2427 O O . LEU A 1 308 ? -12.368 4.074 -16.646 1.00 70.00 308 LEU A O 1
ATOM 2431 N N . VAL A 1 309 ? -10.899 2.770 -17.761 1.00 70.50 309 VAL A N 1
ATOM 2432 C CA . VAL A 1 309 ? -9.685 3.265 -17.082 1.00 70.50 309 VAL A CA 1
ATOM 2433 C C . VAL A 1 309 ? -9.537 4.779 -17.250 1.00 70.50 309 VAL A C 1
ATOM 2435 O O . VAL A 1 309 ? -9.447 5.503 -16.264 1.00 70.50 309 VAL A O 1
ATOM 2438 N N . LEU A 1 310 ? -9.632 5.294 -18.479 1.00 70.81 310 LEU A N 1
ATOM 2439 C CA . LEU A 1 310 ? -9.505 6.731 -18.766 1.00 70.81 310 LEU A CA 1
ATOM 2440 C C . LEU A 1 310 ? -10.578 7.590 -18.087 1.00 70.81 310 LEU A C 1
ATOM 2442 O O . LEU A 1 310 ? -10.375 8.791 -17.872 1.00 70.81 310 LEU A O 1
ATOM 2446 N N . SER A 1 311 ? -11.720 6.984 -17.762 1.00 70.81 311 SER A N 1
ATOM 2447 C CA . SER A 1 311 ? -12.788 7.643 -17.029 1.00 70.81 311 SER A CA 1
ATOM 2448 C C . SER A 1 311 ? -12.557 7.642 -15.514 1.00 70.81 311 SER A C 1
ATOM 2450 O O . SER A 1 311 ? -13.068 8.539 -14.859 1.00 70.81 311 SER A O 1
ATOM 2452 N N . GLN A 1 312 ? -11.807 6.705 -14.922 1.00 67.12 312 GLN A N 1
ATOM 2453 C CA . GLN A 1 312 ? -11.696 6.575 -13.457 1.00 67.12 312 GLN A CA 1
ATOM 2454 C C . GLN A 1 312 ? -11.198 7.857 -12.770 1.00 67.12 312 GLN A C 1
ATOM 2456 O O . GLN A 1 312 ? -11.777 8.249 -11.759 1.00 67.12 312 GLN A O 1
ATOM 2461 N N . ASP A 1 313 ? -10.257 8.572 -13.389 1.00 57.38 313 ASP A N 1
ATOM 2462 C CA . ASP A 1 313 ? -9.681 9.822 -12.867 1.00 57.38 313 ASP A CA 1
ATOM 2463 C C . ASP A 1 313 ? -10.600 11.055 -12.978 1.00 57.38 313 ASP A C 1
ATOM 2465 O O . ASP A 1 313 ? -10.250 12.155 -12.543 1.00 57.38 313 ASP A O 1
ATOM 2469 N N . GLU A 1 314 ? -11.773 10.926 -13.601 1.00 67.69 314 GLU A N 1
ATOM 2470 C CA . GLU A 1 314 ? -12.676 12.055 -13.810 1.00 67.69 314 GLU A CA 1
ATOM 2471 C C . GLU A 1 314 ? -13.687 12.195 -12.661 1.00 67.69 314 GLU A C 1
ATOM 2473 O O . GLU A 1 314 ? -14.650 11.430 -12.540 1.00 67.69 314 GLU A O 1
ATOM 2478 N N . ASN A 1 315 ? -13.514 13.267 -11.878 1.00 61.25 315 ASN A N 1
ATOM 2479 C CA . ASN A 1 315 ? -14.399 13.685 -10.779 1.00 61.25 315 ASN A CA 1
ATOM 2480 C C . ASN A 1 315 ? -15.792 14.177 -11.239 1.00 61.25 315 ASN A C 1
ATOM 2482 O O . ASN A 1 315 ? -16.646 14.528 -10.420 1.00 61.25 315 ASN A O 1
ATOM 2486 N N . ASP A 1 316 ? -16.045 14.233 -12.551 1.00 69.00 316 ASP A N 1
ATOM 2487 C CA . ASP A 1 316 ? -17.328 14.651 -13.115 1.00 69.00 316 ASP A CA 1
ATOM 2488 C C . ASP A 1 316 ? -18.391 13.553 -12.928 1.00 69.00 316 ASP A C 1
ATOM 2490 O O . ASP A 1 316 ? -18.336 12.481 -13.529 1.00 69.00 316 ASP A O 1
ATOM 2494 N N . LYS A 1 317 ? -19.439 13.854 -12.148 1.00 71.19 317 LYS A N 1
ATOM 2495 C CA . LYS A 1 317 ? -20.568 12.934 -11.893 1.00 71.19 317 LYS A CA 1
ATOM 2496 C C . LYS A 1 317 ? -21.453 12.673 -13.123 1.00 71.19 317 LYS A C 1
ATOM 2498 O O . LYS A 1 317 ? -22.364 11.853 -13.053 1.00 71.19 317 LYS A O 1
ATOM 2503 N N . LYS A 1 318 ? -21.244 13.393 -14.235 1.00 77.25 318 LYS A N 1
ATOM 2504 C CA . LYS A 1 318 ? -22.030 13.254 -15.473 1.00 77.25 318 LYS A CA 1
ATOM 2505 C C . LYS A 1 318 ? -21.332 12.300 -16.451 1.00 77.25 318 LYS A C 1
ATOM 2507 O O . LYS A 1 318 ? -20.273 12.679 -16.957 1.00 77.25 318 LYS A O 1
ATOM 2512 N N . PRO A 1 319 ? -21.941 11.148 -16.796 1.00 72.06 319 PRO A N 1
ATOM 2513 C CA . PRO A 1 319 ? -21.328 10.139 -17.664 1.00 72.06 319 PRO A CA 1
ATOM 2514 C C . PRO A 1 319 ? -20.830 10.699 -19.002 1.00 72.06 319 PRO A C 1
ATOM 2516 O O . PRO A 1 319 ? -19.694 10.444 -19.385 1.00 72.06 319 PRO A O 1
ATOM 2519 N N . ASP A 1 320 ? -21.622 11.548 -19.663 1.00 72.56 320 ASP A N 1
ATOM 2520 C CA . ASP A 1 320 ? -21.268 12.102 -20.979 1.00 72.56 320 ASP A CA 1
ATOM 2521 C C . ASP A 1 320 ? -20.026 12.998 -20.931 1.00 72.56 320 ASP A C 1
ATOM 2523 O O . ASP A 1 320 ? -19.177 12.958 -21.820 1.00 72.56 320 ASP A O 1
ATOM 2527 N N . LYS A 1 321 ? -19.893 13.810 -19.873 1.00 75.88 321 LYS A N 1
ATOM 2528 C CA . LYS A 1 321 ? -18.718 14.673 -19.681 1.00 75.88 321 LYS A CA 1
ATOM 2529 C C . LYS A 1 321 ? -17.482 13.848 -19.347 1.00 75.88 321 LYS A C 1
ATOM 2531 O O . LYS A 1 321 ? -16.411 14.120 -19.882 1.00 75.88 321 LYS A O 1
ATOM 2536 N N . LYS A 1 322 ? -17.669 12.837 -18.498 1.00 75.06 322 LYS A N 1
ATOM 2537 C CA . LYS A 1 322 ? -16.650 11.869 -18.096 1.00 75.06 322 LYS A CA 1
ATOM 2538 C C . LYS A 1 322 ? -16.072 11.156 -19.320 1.00 75.06 322 LYS A C 1
ATOM 2540 O O . LYS A 1 322 ? -14.868 11.171 -19.544 1.00 75.06 322 LYS A O 1
ATOM 2545 N N . CYS A 1 323 ? -16.954 10.636 -20.172 1.00 70.19 323 CYS A N 1
ATOM 2546 C CA . CYS A 1 323 ? -16.585 9.957 -21.408 1.00 70.19 323 CYS A CA 1
ATOM 2547 C C . CYS A 1 323 ? -15.932 10.908 -22.419 1.00 70.19 323 CYS A C 1
ATOM 2549 O O . CYS A 1 323 ? -14.940 10.550 -23.043 1.00 70.19 323 CYS A O 1
ATOM 2551 N N . LYS A 1 324 ? -16.450 12.134 -22.574 1.00 74.94 324 LYS A N 1
ATOM 2552 C CA . LYS A 1 324 ? -15.887 13.106 -23.520 1.00 74.94 324 LYS A CA 1
ATOM 2553 C C . LYS A 1 324 ? -14.448 13.493 -23.168 1.00 74.94 324 LYS A C 1
ATOM 2555 O O . LYS A 1 324 ? -13.615 13.543 -24.062 1.00 74.94 324 LYS A O 1
ATOM 2560 N N . LYS A 1 325 ? -14.149 13.712 -21.886 1.00 74.88 325 LYS A N 1
ATOM 2561 C CA . LYS A 1 325 ? -12.777 13.976 -21.425 1.00 74.88 325 LYS A CA 1
ATOM 2562 C C . LYS A 1 325 ? -11.879 12.743 -21.496 1.00 74.88 325 LYS A C 1
ATOM 2564 O O . LYS A 1 325 ? -10.716 12.862 -21.856 1.00 74.88 325 LYS A O 1
ATOM 2569 N N . ALA A 1 326 ? -12.409 11.556 -21.195 1.00 73.81 326 ALA A N 1
ATOM 2570 C CA . ALA A 1 326 ? -11.671 10.308 -21.381 1.00 73.81 326 ALA A CA 1
ATOM 2571 C C . ALA A 1 326 ? -11.231 10.135 -22.848 1.00 73.81 326 ALA A C 1
ATOM 2573 O O . ALA A 1 326 ? -10.082 9.791 -23.105 1.00 73.81 326 ALA A O 1
ATOM 2574 N N . LEU A 1 327 ? -12.100 10.473 -23.807 1.00 74.19 327 LEU A N 1
ATOM 2575 C CA . LEU A 1 327 ? -11.788 10.430 -25.240 1.00 74.19 327 LEU A CA 1
ATOM 2576 C C . LEU A 1 327 ? -10.678 11.409 -25.661 1.00 74.19 327 LEU A C 1
ATOM 2578 O O . LEU A 1 327 ? -9.942 11.112 -26.597 1.00 74.19 327 LEU A O 1
ATOM 2582 N N . GLU A 1 328 ? -10.501 12.538 -24.967 1.00 75.81 328 GLU A N 1
ATOM 2583 C CA . GLU A 1 328 ? -9.378 13.462 -25.218 1.00 75.81 328 GLU A CA 1
ATOM 2584 C C . GLU A 1 328 ? -8.018 12.829 -24.867 1.00 75.81 328 GLU A C 1
ATOM 2586 O O . GLU A 1 328 ? -6.990 13.223 -25.415 1.00 75.81 328 GLU A O 1
ATOM 2591 N N . LYS A 1 329 ? -7.999 11.810 -23.997 1.00 70.31 329 LYS A N 1
ATOM 2592 C CA . LYS A 1 329 ? -6.785 11.089 -23.585 1.00 70.31 329 LYS A CA 1
ATOM 2593 C C . LYS A 1 329 ? -6.434 9.916 -24.512 1.00 70.31 329 LYS A C 1
ATOM 2595 O O . LYS A 1 329 ? -5.341 9.372 -24.395 1.00 70.31 329 LYS A O 1
ATOM 2600 N N . CYS A 1 330 ? -7.297 9.546 -25.464 1.00 70.62 330 CYS A N 1
ATOM 2601 C CA . CYS A 1 330 ? -7.042 8.441 -26.403 1.00 70.62 330 CYS A CA 1
ATOM 2602 C C . CYS A 1 330 ? -5.848 8.689 -27.343 1.00 70.62 330 CYS A C 1
ATOM 2604 O O . CYS A 1 330 ? -5.271 7.746 -27.877 1.00 70.62 330 CYS A O 1
ATOM 2606 N N . ASP A 1 331 ? -5.413 9.936 -27.530 1.00 70.56 331 ASP A N 1
ATOM 2607 C CA . ASP A 1 331 ? -4.165 10.201 -28.255 1.00 70.56 331 ASP A CA 1
ATOM 2608 C C . ASP A 1 331 ? -2.936 9.612 -27.541 1.00 70.56 331 ASP A C 1
ATOM 2610 O O . ASP A 1 331 ? -1.959 9.251 -28.201 1.00 70.56 331 ASP A O 1
ATOM 2614 N N . ALA A 1 332 ? -3.004 9.464 -26.215 1.00 67.69 332 ALA A N 1
ATOM 2615 C CA . ALA A 1 332 ? -1.945 8.899 -25.391 1.00 67.69 332 ALA A CA 1
ATOM 2616 C C . ALA A 1 332 ? -1.916 7.360 -25.395 1.00 67.69 332 ALA A C 1
ATOM 2618 O O . ALA A 1 332 ? -0.989 6.779 -24.848 1.00 67.69 332 ALA A O 1
ATOM 2619 N N . SER A 1 333 ? -2.887 6.684 -26.022 1.00 66.69 333 SER A N 1
ATOM 2620 C CA . SER A 1 333 ? -2.926 5.216 -26.125 1.00 66.69 333 SER A CA 1
ATOM 2621 C C . SER A 1 333 ? -2.452 4.677 -27.478 1.00 66.69 333 SER A C 1
ATOM 2623 O O . SER A 1 333 ? -2.479 3.470 -27.695 1.00 66.69 333 SER A O 1
ATOM 2625 N N . LYS A 1 334 ? -2.004 5.540 -28.402 1.00 71.12 334 LYS A N 1
ATOM 2626 C CA . LYS A 1 334 ? -1.624 5.149 -29.777 1.00 71.12 334 LYS A CA 1
ATOM 2627 C C . LYS A 1 334 ? -0.503 4.109 -29.856 1.00 71.12 334 LYS A C 1
ATOM 2629 O O . LYS A 1 334 ? -0.399 3.426 -30.863 1.00 71.12 334 LYS A O 1
ATOM 2634 N N . HIS A 1 335 ? 0.341 4.003 -28.832 1.00 66.94 335 HIS A N 1
ATOM 2635 C CA . HIS A 1 335 ? 1.451 3.043 -28.761 1.00 66.94 335 HIS A CA 1
ATOM 2636 C C . HIS A 1 335 ? 1.092 1.731 -28.048 1.00 66.94 335 HIS A C 1
ATOM 2638 O O . HIS A 1 335 ? 1.994 0.979 -27.698 1.00 66.94 335 HIS A O 1
ATOM 2644 N N . LEU A 1 336 ? -0.192 1.475 -27.770 1.00 65.69 336 LEU A N 1
ATOM 2645 C CA . LEU A 1 336 ? -0.654 0.259 -27.081 1.00 65.69 336 LEU A CA 1
ATOM 2646 C C . LEU A 1 336 ? -1.187 -0.833 -28.032 1.00 65.69 336 LEU A C 1
ATOM 2648 O O . LEU A 1 336 ? -1.481 -1.934 -27.565 1.00 65.69 336 LEU A O 1
ATOM 2652 N N . ASP A 1 337 ? -1.294 -0.535 -29.331 1.00 56.56 337 ASP A N 1
ATOM 2653 C CA . ASP A 1 337 ? -1.993 -1.338 -30.356 1.00 56.56 337 ASP A CA 1
ATOM 2654 C C . ASP A 1 337 ? -1.060 -2.015 -31.391 1.00 56.56 337 ASP A C 1
ATOM 2656 O O . ASP A 1 337 ? -1.514 -2.386 -32.473 1.00 56.56 337 ASP A O 1
ATOM 2660 N N . ASP A 1 338 ? 0.231 -2.186 -31.077 1.00 46.69 338 ASP A N 1
ATOM 2661 C CA . ASP A 1 338 ? 1.192 -2.867 -31.970 1.00 46.69 338 ASP A CA 1
ATOM 2662 C C . ASP A 1 338 ? 1.102 -4.407 -31.933 1.00 46.69 338 ASP A C 1
ATOM 2664 O O . ASP A 1 338 ? 1.050 -4.998 -30.821 1.00 46.69 338 ASP A O 1
#

Foldseek 3Di:
DDDPDDDDDDDDDDDQPDCDLLLQLCLQQQQCLQPLVSSLVSLVVVLVVCCVPPVVDPDDPSNCVCNDDDSVVNSVCSVCSNVVLVVVLVVLLVVLVVCLVVPDLVCLVRNLVSLSSNLSHPDPSSVVSNVSSVVVNLVNLQLVLLLLLLLLLCAQCLPVVCQLVSLLVCLLPQLLFFLSSVVCSLCSPVNSVVSNVVLVVLLVVLQVVLVVPDLPCLQVSLVSCLRHVSNHPDHCNVVSQVVNVVVVDDYQQLQNPDDPPDDHDDSCSNSVVVVSQVVCVVVVRHTGDPDPPDPPPPPPCVPVVQLVSLLPPDPDPDPVVSSVNSVVSVVSCPSNPD

Sequence (338 aa):
MARPVKRQAQGAGGAADDIKEEHLLAFIVKDKYSNEQQCKEELKKYCEELKKIDGGSDVNDKVKGLCGGDDKKRDEKCTGLKAKVEAEIDNFDAELQDELGKLKDEDCKKYEEKCILLEETDYDDIKNDCVKLREGCYELKRKKVGEELLLRALGKDVKNGECEKKMKDVCPVLSRESDELMSFCLDPTKTCQALKKKSEEVCKLLEKELDKKSSEKCHERLEKCHFYGEACTQTKCDEDKKQCEGKGFTYKAPESDFSPVKPRASLLRSIGLDDVYKNAEKDGILIGRQGVDLPKTFGDNLVQDLLLVLSQDENDKKPDKKCKKALEKCDASKHLDD